Protein AF-A0A2P4WWF9-F1 (afdb_monomer_lite)

pLDDT: mean 74.42, std 18.74, range [32.16, 96.38]

Organism: NCBI:txid4796

Foldseek 3Di:
DDDPPPDDDPPPPPDDDDDDDDPVSVVPDPDDDDDDDDDDDDPVNVVVVVVVVVVPDDDPPDPDPPDDDDDDDDDPCCPVPDPPPDDDDPDDDDDDDDDPPVPDPDDDDDDPDLPPQPDDDDPVRVVCQQPPQDAHPVHDPVRHDDPSRVSQLVSLVVVVQVVDPPRDDDPVNSQVSCCVRVVDDDDPPPD

Secondary structure (DSSP, 8-state):
------SPPPP-TTSPPPPP-SGGGGT--SS-----------HHHHHHHHHHHHHS----------PPPPPP---TTHHHHS----PPPSS----------TT------SSS----------HHHHHHHHH-TTTSTTS-TTT---HHHHHHHHHHHHHHHTT-SSS---HHHHHHHHHHHH-----TT--

InterPro domains:
  IPR019542 Enhancer of polycomb-like, N-terminal [PF10513] (8-159)
  IPR024943 Enhancer of polycomb protein [PTHR14898] (61-177)

Structure (mmCIF, N/CA/C/O backbone):
data_AF-A0A2P4WWF9-F1
#
_entry.id   AF-A0A2P4WWF9-F1
#
loop_
_atom_site.group_PDB
_atom_site.id
_atom_site.type_symbol
_atom_site.label_atom_id
_atom_site.label_alt_id
_atom_site.label_comp_id
_atom_site.label_asym_id
_atom_site.label_entity_id
_atom_site.label_seq_id
_atom_site.pdbx_PDB_ins_code
_atom_site.Cartn_x
_atom_site.Cartn_y
_atom_site.Cartn_z
_atom_site.occupancy
_atom_site.B_iso_or_equiv
_atom_site.auth_seq_id
_atom_site.auth_comp_id
_atom_site.auth_asym_id
_atom_site.auth_atom_id
_atom_site.pdbx_PDB_model_num
ATOM 1 N N . MET A 1 1 ? -60.945 -5.677 18.542 1.00 38.28 1 MET A N 1
ATOM 2 C CA . MET A 1 1 ? -61.405 -4.327 18.135 1.00 38.28 1 MET A CA 1
ATOM 3 C C . MET A 1 1 ? -61.291 -3.364 19.315 1.00 38.28 1 MET A C 1
ATOM 5 O O . MET A 1 1 ? -62.139 -3.388 20.200 1.00 38.28 1 MET A O 1
ATOM 9 N N . ARG A 1 2 ? -60.225 -2.555 19.385 1.00 50.25 2 ARG A N 1
ATOM 10 C CA . ARG A 1 2 ? -60.117 -1.474 20.380 1.00 50.25 2 ARG A CA 1
ATOM 11 C C . ARG A 1 2 ? -60.918 -0.276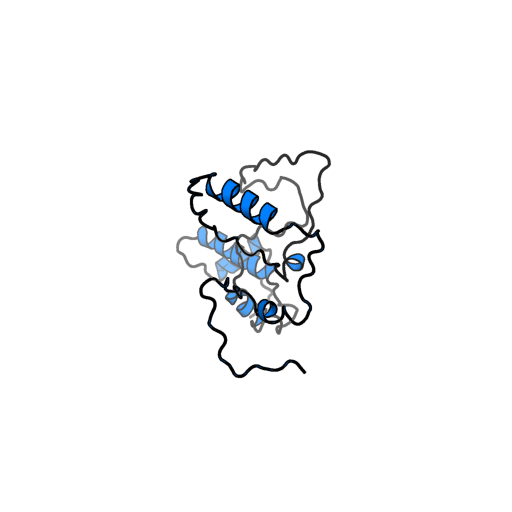 19.869 1.00 50.25 2 ARG A C 1
ATOM 13 O O . ARG A 1 2 ? -60.741 0.135 18.728 1.00 50.25 2 ARG A O 1
ATOM 20 N N . ARG A 1 3 ? -61.821 0.261 20.692 1.00 49.41 3 ARG A N 1
ATOM 21 C CA . ARG A 1 3 ? -62.566 1.484 20.367 1.00 49.41 3 ARG A CA 1
ATOM 22 C C . ARG A 1 3 ? -61.573 2.641 20.260 1.00 49.41 3 ARG A C 1
ATOM 24 O O . ARG A 1 3 ? -61.061 3.094 21.283 1.00 49.41 3 ARG A O 1
ATOM 31 N N . SER A 1 4 ? -61.318 3.122 19.043 1.00 57.09 4 SER A N 1
ATOM 32 C CA . SER A 1 4 ? -60.711 4.434 18.846 1.00 57.09 4 SER A CA 1
ATOM 33 C C . SER A 1 4 ? -61.728 5.462 19.332 1.00 57.09 4 SER A C 1
ATOM 35 O O . SER A 1 4 ? -62.744 5.755 18.704 1.00 57.09 4 SER A O 1
ATOM 37 N N . SER A 1 5 ? -61.533 5.953 20.551 1.00 58.47 5 SER A N 1
ATOM 38 C CA . SER A 1 5 ? -62.292 7.107 20.997 1.00 58.47 5 SER A CA 1
ATOM 39 C C . SER A 1 5 ? -61.855 8.290 20.132 1.00 58.47 5 SER A C 1
ATOM 41 O O . SER A 1 5 ? -60.743 8.775 20.296 1.00 58.47 5 SER A O 1
ATOM 43 N N . LEU A 1 6 ? -62.741 8.767 19.255 1.00 59.94 6 LEU A N 1
ATOM 44 C CA . LEU A 1 6 ? -62.605 9.997 18.452 1.00 59.94 6 LEU A CA 1
ATOM 45 C C . LEU A 1 6 ? -62.503 11.283 19.293 1.00 59.94 6 LEU A C 1
ATOM 47 O O . LEU A 1 6 ? -62.455 12.382 18.750 1.00 59.94 6 LEU A O 1
ATOM 51 N N . ARG A 1 7 ? -62.508 11.170 20.626 1.00 69.62 7 ARG A N 1
ATOM 52 C CA . ARG A 1 7 ? -62.274 12.313 21.502 1.00 69.62 7 ARG A CA 1
ATOM 53 C C . ARG A 1 7 ? -60.771 12.581 21.542 1.00 69.62 7 ARG A C 1
ATOM 55 O O . ARG A 1 7 ? -60.036 11.664 21.918 1.00 69.62 7 ARG A O 1
ATOM 62 N N . PRO A 1 8 ? -60.320 13.802 21.205 1.00 69.94 8 PRO A N 1
ATOM 63 C CA . PRO A 1 8 ? -58.930 14.185 21.389 1.00 69.94 8 PRO A CA 1
ATOM 64 C C . PRO A 1 8 ? -58.545 13.927 22.845 1.00 69.94 8 PRO A C 1
ATOM 66 O O . PRO A 1 8 ? -59.163 14.471 23.763 1.00 69.94 8 PRO A O 1
ATOM 69 N N . ARG A 1 9 ? -57.572 13.043 23.072 1.00 65.31 9 ARG A N 1
ATOM 70 C CA . ARG A 1 9 ? -56.977 12.900 24.401 1.00 65.31 9 ARG A CA 1
ATOM 71 C C . ARG A 1 9 ? -56.146 14.148 24.651 1.00 65.31 9 ARG A C 1
ATOM 73 O O . ARG A 1 9 ? -55.421 14.583 23.759 1.00 65.31 9 ARG A O 1
ATOM 80 N N . GLN A 1 10 ? -56.279 14.736 25.836 1.00 70.25 10 GLN A N 1
ATOM 81 C CA . GLN A 1 10 ? -55.418 15.850 26.212 1.00 70.25 10 GLN A CA 1
ATOM 82 C C . GLN A 1 10 ? -53.967 15.375 26.162 1.00 70.25 10 GLN A C 1
ATOM 84 O O . GLN A 1 10 ? -53.644 14.307 26.683 1.00 70.25 10 GLN A O 1
ATOM 89 N N . ILE A 1 11 ? -53.128 16.150 25.480 1.00 71.19 11 ILE A N 1
ATOM 90 C CA . ILE A 1 11 ? -51.696 15.888 25.399 1.00 71.19 11 ILE A CA 1
ATOM 91 C C . ILE A 1 11 ? -51.157 16.015 26.821 1.00 71.19 11 ILE A C 1
ATOM 93 O O . ILE A 1 11 ? -51.257 17.081 27.432 1.00 71.19 11 ILE A O 1
ATOM 97 N N . ASP A 1 12 ? -50.623 14.922 27.358 1.00 76.19 12 ASP A N 1
ATOM 98 C CA . ASP A 1 12 ? -49.904 14.975 28.621 1.00 76.19 12 ASP A CA 1
ATOM 99 C C . ASP A 1 12 ? -48.547 15.632 28.367 1.00 76.19 12 ASP A C 1
ATOM 101 O O . ASP A 1 12 ? -47.622 15.021 27.837 1.00 76.19 12 ASP A O 1
ATOM 105 N N . VAL A 1 13 ? -48.445 16.907 28.730 1.00 78.62 13 VAL A N 1
ATOM 106 C CA . VAL A 1 13 ? -47.221 17.712 28.610 1.00 78.62 13 VAL A CA 1
ATOM 107 C C . VAL A 1 13 ? -46.054 17.176 29.449 1.00 78.62 13 VAL A C 1
ATOM 109 O O . VAL A 1 13 ? -44.918 17.589 29.226 1.00 78.62 13 VAL A O 1
ATOM 112 N N . HIS A 1 14 ? -46.299 16.247 30.379 1.00 77.81 14 HIS A N 1
ATOM 113 C CA . HIS A 1 14 ? -45.255 15.573 31.158 1.00 77.81 14 HIS A CA 1
ATOM 114 C C . HIS A 1 14 ? -44.891 14.190 30.607 1.00 77.81 14 HIS A C 1
ATOM 116 O O . HIS A 1 14 ? -43.995 13.533 31.151 1.00 77.81 14 HIS A O 1
ATOM 122 N N . ALA A 1 15 ? -45.551 13.738 29.535 1.00 78.69 15 ALA A N 1
ATOM 123 C CA . ALA A 1 15 ? -45.197 12.493 28.878 1.00 78.69 15 ALA A CA 1
ATOM 124 C C . ALA A 1 15 ? -43.763 12.580 28.339 1.00 78.69 15 ALA A C 1
ATOM 126 O O . ALA A 1 15 ? -43.375 13.528 27.655 1.00 78.69 15 ALA A O 1
ATOM 127 N N . ARG A 1 16 ? -42.950 11.571 28.659 1.00 73.19 16 ARG A N 1
ATOM 128 C CA . ARG A 1 16 ? -41.581 11.474 28.148 1.00 73.19 16 ARG A CA 1
ATOM 129 C C . ARG A 1 16 ? -41.635 11.122 26.665 1.00 73.19 16 ARG A C 1
ATOM 131 O O . ARG A 1 16 ? -42.196 10.090 26.309 1.00 73.19 16 ARG A O 1
ATOM 138 N N . MET A 1 17 ? -41.039 11.959 25.818 1.00 76.75 17 MET A N 1
ATOM 139 C CA . MET A 1 17 ? -40.934 11.664 24.389 1.00 76.75 17 MET A CA 1
ATOM 140 C C . MET A 1 17 ? -39.955 10.512 24.157 1.00 76.75 17 MET A C 1
ATOM 142 O O . MET A 1 17 ? -38.849 10.517 24.704 1.00 76.75 17 MET A O 1
ATOM 146 N N . ARG A 1 18 ? -40.360 9.532 23.344 1.00 73.12 18 ARG A N 1
ATOM 147 C CA . ARG A 1 18 ? -39.462 8.476 22.867 1.00 73.12 18 ARG A CA 1
ATOM 148 C C . ARG A 1 18 ? -38.492 9.100 21.858 1.00 73.12 18 ARG A C 1
ATOM 150 O O . ARG A 1 18 ? -38.914 9.857 20.988 1.00 73.12 18 ARG A O 1
ATOM 157 N N . ILE A 1 19 ? -37.200 8.832 22.019 1.00 79.25 19 ILE A N 1
ATOM 158 C CA . ILE A 1 19 ? -36.162 9.280 21.085 1.00 79.25 19 ILE A CA 1
ATOM 159 C C . ILE A 1 19 ? -35.962 8.145 20.089 1.00 79.25 19 ILE A C 1
ATOM 161 O O . ILE A 1 19 ? -35.606 7.050 20.508 1.00 79.25 19 ILE A O 1
ATOM 165 N N . ILE A 1 20 ? -36.206 8.422 18.814 1.00 80.19 20 ILE A N 1
ATOM 166 C CA . ILE A 1 20 ? -35.973 7.495 17.705 1.00 80.19 20 ILE A CA 1
ATOM 167 C C . ILE A 1 20 ? -34.571 7.791 17.180 1.00 80.19 20 ILE A C 1
ATOM 169 O O . ILE A 1 20 ? -34.281 8.943 16.840 1.00 80.19 20 ILE A O 1
ATOM 173 N N . ARG A 1 21 ? -33.693 6.791 17.179 1.00 80.00 21 ARG A N 1
ATOM 174 C CA . ARG A 1 21 ? -32.317 6.906 16.684 1.00 80.00 21 ARG A CA 1
ATOM 175 C C . ARG A 1 21 ? -32.144 6.170 15.362 1.00 80.00 21 ARG A C 1
ATOM 177 O O . ARG A 1 21 ? -31.410 6.662 14.511 1.00 80.00 21 ARG A O 1
ATOM 184 N N . GLU A 1 22 ? -32.841 5.053 15.192 1.00 82.44 22 GLU A N 1
ATOM 185 C CA . GLU A 1 22 ? -32.697 4.132 14.058 1.00 82.44 22 GLU A CA 1
ATOM 186 C C . GLU A 1 22 ? -34.088 3.715 13.539 1.00 82.44 22 GLU A C 1
ATOM 188 O O . GLU A 1 22 ? -35.084 3.882 14.243 1.00 82.44 22 GLU A O 1
ATOM 193 N N . GLU A 1 23 ? -34.195 3.211 12.304 1.00 73.94 23 GLU A N 1
ATOM 194 C CA . GLU A 1 23 ? -35.488 2.785 11.722 1.00 73.94 23 GLU A CA 1
ATOM 195 C C . GLU A 1 23 ? -36.132 1.653 12.542 1.00 73.94 23 GLU A C 1
ATOM 197 O O . GLU A 1 23 ? -37.340 1.636 12.737 1.00 73.94 23 GLU A O 1
ATOM 202 N N . GLU A 1 24 ? -35.312 0.799 13.149 1.00 70.50 24 GLU A N 1
ATOM 203 C CA . GLU A 1 24 ? -35.730 -0.296 14.032 1.00 70.50 24 GLU A CA 1
ATOM 204 C C . GLU A 1 24 ? -36.358 0.199 15.354 1.00 70.50 24 GLU A C 1
ATOM 206 O O . GLU A 1 24 ? -37.178 -0.500 15.955 1.00 70.50 24 GLU A O 1
ATOM 211 N N . ASP A 1 25 ? -36.066 1.436 15.789 1.00 67.31 25 ASP A N 1
ATOM 212 C CA . ASP A 1 25 ? -36.725 2.061 16.951 1.00 67.31 25 ASP A CA 1
ATOM 213 C C . ASP A 1 25 ? -38.195 2.433 16.665 1.00 67.31 25 ASP A C 1
ATOM 215 O O . ASP A 1 25 ? -38.941 2.790 17.588 1.00 67.31 25 ASP A O 1
ATOM 219 N N . LEU A 1 26 ? -38.618 2.379 15.396 1.00 67.12 26 LEU A N 1
ATOM 220 C CA . LEU A 1 26 ? -40.007 2.579 14.978 1.00 67.12 26 LEU A CA 1
ATOM 221 C C . LEU A 1 26 ? -40.852 1.309 15.151 1.00 67.12 26 LEU A C 1
ATOM 223 O O . LEU A 1 26 ? -42.066 1.427 15.325 1.00 67.12 26 LEU A O 1
ATOM 227 N N . ASP A 1 27 ? -40.221 0.131 15.161 1.00 65.62 27 ASP A N 1
ATOM 228 C CA . ASP A 1 27 ? -40.902 -1.172 15.133 1.00 65.62 27 ASP A CA 1
ATOM 229 C C . ASP A 1 27 ? -41.100 -1.798 16.528 1.00 65.62 27 ASP A C 1
ATOM 231 O O . ASP A 1 27 ? -41.855 -2.759 16.694 1.00 65.62 27 ASP A O 1
ATOM 235 N N . ALA A 1 28 ? -40.481 -1.236 17.572 1.00 57.78 28 ALA A N 1
ATOM 236 C CA . ALA A 1 28 ? -40.643 -1.696 18.951 1.00 57.78 28 ALA A CA 1
ATOM 237 C C . ALA A 1 28 ? -41.938 -1.161 19.609 1.00 57.78 28 ALA A C 1
ATOM 239 O O . ALA A 1 28 ? -41.885 -0.278 20.471 1.00 57.78 28 ALA A O 1
ATOM 240 N N . ASP A 1 29 ? -43.103 -1.673 19.185 1.00 50.88 29 ASP A N 1
ATOM 241 C CA . ASP A 1 29 ? -44.298 -1.897 20.030 1.00 50.88 29 ASP A CA 1
ATOM 242 C C . ASP A 1 29 ? -45.471 -2.534 19.238 1.00 50.88 29 ASP A C 1
ATOM 244 O O . ASP A 1 29 ? -46.364 -1.835 18.757 1.00 50.88 29 ASP A O 1
ATOM 248 N N . ASP A 1 30 ? -45.541 -3.872 19.202 1.00 46.00 30 ASP A N 1
ATOM 249 C CA . ASP A 1 30 ? -46.832 -4.599 19.145 1.00 46.00 30 ASP A CA 1
ATOM 250 C C . ASP A 1 30 ? -46.979 -5.670 20.244 1.00 46.00 30 ASP A C 1
ATOM 252 O O . ASP A 1 30 ? -47.899 -6.478 20.204 1.00 46.00 30 ASP A O 1
ATOM 256 N N . ASP A 1 31 ? -46.152 -5.659 21.298 1.00 38.50 31 ASP A N 1
ATOM 257 C CA . ASP A 1 31 ? -46.347 -6.584 22.421 1.00 38.50 31 ASP A CA 1
ATOM 258 C C . ASP A 1 31 ? -46.296 -5.901 23.795 1.00 38.50 31 ASP A C 1
ATOM 260 O O . ASP A 1 31 ? -45.252 -5.600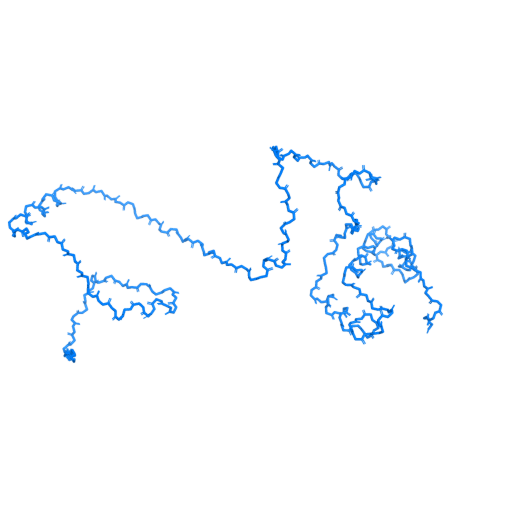 24.361 1.00 38.50 31 ASP A O 1
ATOM 264 N N . GLY A 1 32 ? -47.492 -5.749 24.372 1.00 34.44 32 GLY A N 1
ATOM 265 C CA . GLY A 1 32 ? -47.717 -6.188 25.749 1.00 34.44 32 GLY A CA 1
ATOM 266 C C . GLY A 1 32 ? -47.259 -5.278 26.892 1.00 34.44 32 GLY A C 1
ATOM 267 O O . GLY A 1 32 ? -46.194 -5.442 27.468 1.00 34.44 32 GLY A O 1
ATOM 268 N N . ALA A 1 33 ? -48.183 -4.415 27.321 1.00 35.50 33 ALA A N 1
ATOM 269 C CA . ALA A 1 33 ? -48.516 -4.108 28.717 1.00 35.50 33 ALA A CA 1
ATOM 270 C C . ALA A 1 33 ? -47.559 -4.626 29.821 1.00 35.50 33 ALA A C 1
ATOM 272 O O . ALA A 1 33 ? -47.497 -5.817 30.120 1.00 35.50 33 ALA A O 1
ATOM 273 N N . GLY A 1 34 ? -46.938 -3.684 30.537 1.00 33.62 34 GLY A N 1
ATOM 274 C CA . GLY A 1 34 ? -46.198 -3.946 31.767 1.00 33.62 34 GLY A CA 1
ATOM 275 C C . GLY A 1 34 ? -47.045 -4.626 32.850 1.00 33.62 34 GLY A C 1
ATOM 276 O O . GLY A 1 34 ? -48.074 -4.104 33.280 1.00 33.62 34 GLY A O 1
ATOM 277 N N . GLY A 1 35 ? -46.566 -5.774 33.329 1.00 32.16 35 GLY A N 1
ATOM 278 C CA . GLY A 1 35 ? -47.035 -6.435 34.542 1.00 32.16 35 GLY A CA 1
ATOM 279 C C . GLY A 1 35 ? -45.987 -6.329 35.649 1.00 32.16 35 GLY A C 1
ATOM 280 O O . GLY A 1 35 ? -45.062 -7.133 35.702 1.00 32.16 35 GLY A O 1
ATOM 281 N N . SER A 1 36 ? -46.130 -5.358 36.555 1.00 36.09 36 SER A N 1
ATOM 282 C CA . SER A 1 36 ? -45.422 -5.358 37.842 1.00 36.09 36 SER A CA 1
ATOM 283 C C . SER A 1 36 ? -46.310 -6.004 38.905 1.00 36.09 36 SER A C 1
ATOM 285 O O . SER A 1 36 ? -47.335 -5.443 39.292 1.00 36.09 36 SER A O 1
ATOM 287 N N . SER A 1 37 ? -45.909 -7.180 39.380 1.00 48.72 37 SER A N 1
ATOM 288 C CA . SER A 1 37 ? -46.540 -7.897 40.489 1.00 48.72 37 SER A CA 1
ATOM 289 C C . SER A 1 37 ? -45.844 -7.535 41.807 1.00 48.72 37 SER A C 1
ATOM 291 O O . SER A 1 37 ? -44.739 -8.013 42.033 1.00 48.72 37 SER A O 1
ATOM 293 N N . GLN A 1 38 ? -46.440 -6.685 42.658 1.00 42.03 38 GLN A N 1
ATOM 294 C CA . GLN A 1 38 ? -46.102 -6.507 44.091 1.00 42.03 38 GLN A CA 1
ATOM 295 C C . GLN A 1 38 ? -47.217 -5.706 44.825 1.00 42.03 38 GLN A C 1
ATOM 297 O O . GLN A 1 38 ? -48.011 -5.033 44.167 1.00 42.03 38 GLN A O 1
ATOM 302 N N . PRO A 1 39 ? -47.343 -5.822 46.166 1.00 49.06 39 PRO A N 1
ATOM 303 C CA . PRO A 1 39 ? -48.618 -5.997 46.851 1.00 49.06 39 PRO A CA 1
ATOM 304 C C . PRO A 1 39 ? -49.251 -4.692 47.346 1.00 49.06 39 PRO A C 1
ATOM 306 O O . PRO A 1 39 ? -48.637 -3.632 47.425 1.00 49.06 39 PRO A O 1
ATOM 309 N N . HIS A 1 40 ? -50.532 -4.813 47.672 1.00 46.84 40 HIS A N 1
ATOM 310 C CA . HIS A 1 40 ? -51.501 -3.753 47.924 1.00 46.84 40 HIS A CA 1
ATOM 311 C C . HIS A 1 40 ? -51.151 -2.879 49.151 1.00 46.84 40 HIS A C 1
ATOM 313 O O . HIS A 1 40 ? -51.605 -3.140 50.263 1.00 46.84 40 HIS A O 1
ATOM 319 N N . ALA A 1 41 ? -50.369 -1.813 48.962 1.00 55.47 41 ALA A N 1
ATOM 320 C CA . ALA A 1 41 ? -50.199 -0.769 49.973 1.00 55.47 41 ALA A CA 1
ATOM 321 C C . ALA A 1 41 ? -51.480 0.078 50.071 1.00 55.47 41 ALA A C 1
ATOM 323 O O . ALA A 1 41 ? -52.026 0.523 49.058 1.00 55.47 41 ALA A O 1
ATOM 324 N N . THR A 1 42 ? -51.992 0.294 51.284 1.00 71.62 42 THR A N 1
ATOM 325 C CA . THR A 1 42 ? -53.183 1.126 51.494 1.00 71.62 42 THR A CA 1
ATOM 326 C C . THR A 1 42 ? -52.846 2.608 51.325 1.00 71.62 42 THR A C 1
ATOM 328 O O . THR A 1 42 ? -51.728 3.057 51.577 1.00 71.62 42 THR A O 1
ATOM 331 N N . PHE A 1 43 ? -53.837 3.391 50.895 1.00 59.47 43 PHE A N 1
ATOM 332 C CA . PHE A 1 43 ? -53.702 4.815 50.571 1.00 59.47 43 PHE A CA 1
ATOM 333 C C . PHE A 1 43 ? -53.035 5.647 51.685 1.00 59.47 43 PHE A C 1
ATOM 335 O O . PHE A 1 43 ? -52.199 6.496 51.395 1.00 59.47 43 PHE A O 1
ATOM 342 N N . GLN A 1 44 ? -53.305 5.352 52.960 1.00 68.69 44 GLN A N 1
ATOM 343 C CA . GLN A 1 44 ? -52.662 6.042 54.091 1.00 68.69 44 GLN A CA 1
ATOM 344 C C . GLN A 1 44 ? -51.144 5.800 54.163 1.00 68.69 44 GLN A C 1
ATOM 346 O O . GLN A 1 44 ? -50.385 6.706 54.499 1.00 68.69 44 GLN A O 1
ATOM 351 N N . GLN A 1 45 ? -50.683 4.607 53.785 1.00 63.47 45 GLN A N 1
ATOM 352 C CA . GLN A 1 45 ? -49.264 4.248 53.781 1.00 63.47 45 GLN A CA 1
ATOM 353 C C . GLN A 1 45 ? -48.512 4.893 52.604 1.00 63.47 45 GLN A C 1
ATOM 355 O O . GLN A 1 45 ? -47.322 5.194 52.704 1.00 63.47 45 GLN A O 1
ATOM 360 N N . LEU A 1 46 ? -49.215 5.153 51.498 1.00 64.44 46 LEU A N 1
ATOM 361 C CA . LEU A 1 46 ? -48.699 5.912 50.357 1.00 64.44 46 LEU A CA 1
ATOM 362 C C . LEU A 1 46 ? -48.560 7.402 50.691 1.00 64.44 46 LEU A C 1
ATOM 364 O O . LEU A 1 46 ? -47.544 7.998 50.341 1.00 64.44 46 LEU A O 1
ATOM 368 N N . VAL A 1 47 ? -49.525 7.978 51.415 1.00 75.94 47 VAL A N 1
ATOM 369 C CA . VAL A 1 47 ? -49.488 9.384 51.856 1.00 75.94 47 VAL A CA 1
ATOM 370 C C . VAL A 1 47 ? -48.330 9.629 52.832 1.00 75.94 47 VAL A C 1
ATOM 372 O O . VAL A 1 47 ? -47.540 10.544 52.609 1.00 75.94 47 VAL A O 1
ATOM 375 N N . ALA A 1 48 ? -48.132 8.751 53.822 1.00 69.62 48 ALA A N 1
ATOM 376 C CA . ALA A 1 48 ? -47.014 8.858 54.769 1.00 69.62 48 ALA A CA 1
ATOM 377 C C . ALA A 1 48 ? -45.629 8.757 54.088 1.00 69.62 48 ALA A C 1
ATOM 379 O O . ALA A 1 48 ? -44.699 9.489 54.427 1.00 69.62 48 ALA A O 1
ATOM 380 N N . ASN A 1 49 ? -45.485 7.890 53.076 1.00 64.81 49 ASN A N 1
ATOM 381 C CA . ASN A 1 49 ? -44.251 7.787 52.285 1.00 64.81 49 ASN A CA 1
ATOM 382 C C . ASN A 1 49 ? -44.015 9.006 51.378 1.00 64.81 49 ASN A C 1
ATOM 384 O O . ASN A 1 49 ? -42.868 9.351 51.083 1.00 64.81 49 ASN A O 1
ATOM 388 N N . LEU A 1 50 ? -45.089 9.653 50.919 1.00 66.50 50 LEU A N 1
ATOM 389 C CA . LEU A 1 50 ? -45.015 10.853 50.093 1.00 66.50 50 LEU A CA 1
ATOM 390 C C . LEU A 1 50 ? -44.540 12.061 50.913 1.00 66.50 50 LEU A C 1
ATOM 392 O O . LEU A 1 50 ? -43.696 12.817 50.436 1.00 66.50 50 LEU A O 1
ATOM 396 N N . GLU A 1 51 ? -45.023 12.206 52.149 1.00 66.94 51 GLU A N 1
ATOM 397 C CA . GLU A 1 51 ? -44.600 13.266 53.074 1.00 66.94 51 GLU A CA 1
ATOM 398 C C . GLU A 1 51 ? -43.138 13.089 53.515 1.00 66.94 51 GLU A C 1
ATOM 400 O O . GLU A 1 51 ? -42.361 14.046 53.472 1.00 66.94 51 GLU A O 1
ATOM 405 N N . ALA A 1 52 ? -42.711 11.854 53.809 1.00 62.75 52 ALA A N 1
ATOM 406 C CA . ALA A 1 52 ? -41.316 11.547 54.138 1.00 62.75 52 ALA A CA 1
ATOM 407 C C . ALA A 1 52 ? -40.342 11.842 52.975 1.00 62.75 52 ALA A C 1
ATOM 409 O O . ALA A 1 52 ? -39.221 12.304 53.197 1.00 62.75 52 ALA A O 1
ATOM 410 N N . ARG A 1 53 ? -40.766 11.630 51.717 1.00 60.34 53 ARG A N 1
ATOM 411 C CA . ARG A 1 53 ? -39.962 11.947 50.516 1.00 60.34 53 ARG A CA 1
ATOM 412 C C . ARG A 1 53 ? -39.932 13.435 50.170 1.00 60.34 53 ARG A C 1
ATOM 414 O O . ARG A 1 53 ? -38.998 13.858 49.495 1.00 60.34 53 ARG A O 1
ATOM 421 N N . GLN A 1 54 ? -40.924 14.213 50.600 1.00 59.78 54 GLN A N 1
ATOM 422 C CA . GLN A 1 54 ? -40.979 15.660 50.365 1.00 59.78 54 GLN A CA 1
ATOM 423 C C . GLN A 1 54 ? -40.160 16.459 51.390 1.00 59.78 54 GLN A C 1
ATOM 425 O O . GLN A 1 54 ? -39.651 17.525 51.052 1.00 59.78 54 GLN A O 1
ATOM 430 N N . GLN A 1 55 ? -39.967 15.936 52.607 1.00 50.72 55 GLN A N 1
ATOM 431 C CA . GLN A 1 55 ? -39.124 16.571 53.632 1.00 50.72 55 GLN A CA 1
ATOM 432 C C . GLN A 1 55 ? -37.616 16.314 53.447 1.00 50.72 55 GLN A C 1
ATOM 434 O O . GLN A 1 55 ? -36.797 17.071 53.969 1.00 50.72 55 GLN A O 1
ATOM 439 N N . ALA A 1 56 ? -37.220 15.310 52.655 1.00 47.69 56 ALA A N 1
ATOM 440 C CA . ALA A 1 56 ? -35.831 15.118 52.231 1.00 47.69 56 ALA A CA 1
ATOM 441 C C . ALA A 1 56 ? -35.472 16.115 51.111 1.00 47.69 56 ALA A C 1
ATOM 443 O O . ALA A 1 56 ? -35.406 15.783 49.926 1.00 47.69 56 ALA A O 1
ATOM 444 N N . GLY A 1 57 ? -35.308 17.374 51.512 1.00 41.59 57 GLY A N 1
ATOM 445 C CA . GLY A 1 57 ? -35.050 18.504 50.640 1.00 41.59 57 GLY A CA 1
ATOM 446 C C . GLY A 1 57 ? -33.759 18.419 49.820 1.00 41.59 57 GLY A C 1
ATOM 447 O O . GLY A 1 57 ? -32.770 17.780 50.174 1.00 41.59 57 GLY A O 1
ATOM 448 N N . SER A 1 58 ? -33.805 19.148 48.705 1.00 48.53 58 SER A N 1
ATOM 449 C CA . SER A 1 58 ? -32.688 19.884 48.106 1.00 48.53 58 SER A CA 1
ATOM 450 C C . SER A 1 58 ? -31.336 19.165 48.033 1.00 48.53 58 SER A C 1
ATOM 452 O O . SER A 1 58 ? -30.368 19.544 48.691 1.00 48.53 58 SER A O 1
ATOM 454 N N . GLN A 1 59 ? -31.201 18.224 47.106 1.00 44.69 59 GLN A N 1
ATOM 455 C CA . GLN A 1 59 ? -29.910 18.057 46.448 1.00 44.69 59 GLN A CA 1
ATOM 456 C C . GLN A 1 59 ? -30.060 18.455 44.990 1.00 44.69 59 GLN A C 1
ATOM 458 O O . GLN A 1 59 ? -30.674 17.749 44.189 1.00 44.69 59 GLN A O 1
ATOM 463 N N . SER A 1 60 ? -29.504 19.621 44.661 1.00 51.25 60 SER A N 1
ATOM 464 C CA . SER A 1 60 ? -29.246 20.055 43.296 1.00 51.25 60 SER A CA 1
ATOM 465 C C . SER A 1 60 ? -28.323 19.030 42.636 1.00 51.25 60 SER A C 1
ATOM 467 O O . SER A 1 60 ? -27.096 19.135 42.642 1.00 51.25 60 SER A O 1
ATOM 469 N N . LYS A 1 61 ? -28.910 17.975 42.067 1.00 54.16 61 LYS A N 1
ATOM 470 C CA . LYS A 1 61 ? -28.173 17.062 41.203 1.00 54.16 61 LYS A CA 1
ATOM 471 C C . LYS A 1 61 ? -27.760 17.881 39.990 1.00 54.16 61 LYS A C 1
ATOM 473 O O . LYS A 1 61 ? -28.578 18.159 39.115 1.00 54.16 61 LYS A O 1
ATOM 478 N N . ARG A 1 62 ? -26.496 18.322 39.995 1.00 58.00 62 ARG A N 1
ATOM 479 C CA . ARG A 1 62 ? -25.783 18.873 38.840 1.00 58.00 62 ARG A CA 1
ATOM 480 C C . ARG A 1 62 ? -26.253 18.097 37.616 1.00 58.00 62 ARG A C 1
ATOM 482 O O . ARG A 1 62 ? -26.115 16.873 37.604 1.00 58.00 62 ARG A O 1
ATOM 489 N N . ARG A 1 63 ? -26.856 18.789 36.644 1.00 57.91 63 ARG A N 1
ATOM 490 C CA . ARG A 1 63 ? -27.224 18.189 35.360 1.00 57.91 63 ARG A CA 1
ATOM 491 C C . ARG A 1 63 ? -25.952 17.556 34.811 1.00 57.91 63 ARG A C 1
ATOM 493 O O . ARG A 1 63 ? -25.028 18.276 34.434 1.00 57.91 63 ARG A O 1
ATOM 500 N N . LYS A 1 64 ? -25.861 16.227 34.888 1.00 66.50 64 LYS A N 1
ATOM 501 C CA . LYS A 1 64 ? -24.787 15.487 34.241 1.00 66.50 64 LYS A CA 1
ATOM 502 C C . LYS A 1 64 ? -24.921 15.858 32.772 1.00 66.50 64 LYS A C 1
ATOM 504 O O . LYS A 1 64 ? -25.997 15.712 32.202 1.00 66.50 64 LYS A O 1
ATOM 509 N N . LYS A 1 65 ? -23.887 16.494 32.224 1.00 70.12 65 LYS A N 1
ATOM 510 C CA . LYS A 1 65 ? -23.810 16.709 30.785 1.00 70.12 65 LYS A CA 1
ATOM 511 C C . LYS A 1 65 ? -23.739 15.299 30.214 1.00 70.12 65 LYS A C 1
ATOM 513 O O . LYS A 1 65 ? -22.758 14.613 30.490 1.00 70.12 65 LYS A O 1
ATOM 518 N N . ASP A 1 66 ? -24.802 14.841 29.565 1.00 75.88 66 ASP A N 1
ATOM 519 C CA . ASP A 1 66 ? -24.777 13.558 28.871 1.00 75.88 66 ASP A CA 1
ATOM 520 C C . ASP A 1 66 ? -23.772 13.703 27.730 1.00 75.88 66 ASP A C 1
ATOM 522 O O . ASP A 1 66 ? -23.995 14.443 26.771 1.00 75.88 66 ASP A O 1
ATOM 526 N N . ILE A 1 67 ? -22.603 13.093 27.914 1.00 83.88 67 ILE A N 1
ATOM 527 C CA . ILE A 1 67 ? -21.543 13.076 26.912 1.00 83.88 67 ILE A CA 1
ATOM 528 C C . ILE A 1 67 ? -21.962 12.029 25.874 1.00 83.88 67 ILE A C 1
ATOM 530 O O . ILE A 1 67 ? -22.277 10.904 26.272 1.00 83.88 67 ILE A O 1
ATOM 534 N N . PRO A 1 68 ? -22.001 12.366 24.574 1.00 86.56 68 PRO A N 1
ATOM 535 C CA . PRO A 1 68 ? -22.326 11.387 23.547 1.00 86.56 68 PRO A CA 1
ATOM 536 C C . PRO A 1 68 ? -21.312 10.238 23.571 1.00 86.56 68 PRO A C 1
ATOM 538 O O . PRO A 1 68 ? -20.107 10.459 23.704 1.00 86.56 68 PRO A O 1
ATOM 541 N N . ILE A 1 69 ? -21.821 9.013 23.451 1.00 87.44 69 ILE A N 1
ATOM 542 C CA . ILE A 1 69 ? -21.014 7.794 23.360 1.00 87.44 69 ILE A CA 1
ATOM 543 C C . ILE A 1 69 ? -20.726 7.546 21.871 1.00 87.44 69 ILE A C 1
ATOM 545 O O . ILE A 1 69 ? -21.673 7.587 21.081 1.00 87.44 69 ILE A O 1
ATOM 549 N N . PRO A 1 70 ? -19.465 7.316 21.462 1.00 93.69 70 PRO A N 1
ATOM 550 C CA . PRO A 1 70 ? -19.147 7.004 20.073 1.00 93.69 70 PRO A CA 1
ATOM 551 C C . PRO A 1 70 ? -19.756 5.659 19.661 1.00 93.69 70 PRO A C 1
ATOM 553 O O . PRO A 1 70 ? -19.789 4.712 20.447 1.00 93.69 70 PRO A O 1
ATOM 556 N N . VAL A 1 71 ? -20.213 5.578 18.413 1.00 91.69 71 VAL A N 1
ATOM 557 C CA . VAL A 1 71 ? -20.690 4.327 17.815 1.00 91.69 71 VAL A CA 1
ATOM 558 C C . VAL A 1 71 ? -19.480 3.505 17.371 1.00 91.69 71 VAL A C 1
ATOM 560 O O . VAL A 1 71 ? -18.578 4.035 16.722 1.00 91.69 71 VAL A O 1
ATOM 563 N N . ILE A 1 72 ? -19.454 2.221 17.726 1.00 90.69 72 ILE A N 1
ATOM 564 C CA . ILE A 1 72 ? -18.409 1.272 17.322 1.00 90.69 72 ILE A CA 1
ATOM 565 C C . ILE A 1 72 ? -18.986 0.414 16.195 1.00 90.69 72 ILE A C 1
ATOM 567 O O . ILE A 1 72 ? -19.976 -0.281 16.409 1.00 90.69 72 ILE A O 1
ATOM 571 N N . LEU A 1 73 ? -18.387 0.484 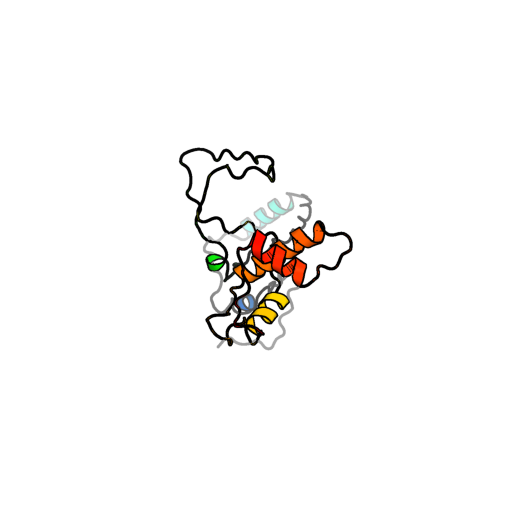15.005 1.00 92.44 73 LEU A N 1
ATOM 572 C CA . LEU A 1 73 ? -18.844 -0.224 13.804 1.00 92.44 73 LEU A CA 1
ATOM 573 C C . LEU A 1 73 ? -17.813 -1.269 13.366 1.00 92.44 73 LEU A C 1
ATOM 575 O O . LEU A 1 73 ? -16.609 -1.048 13.500 1.00 92.44 73 LEU A O 1
ATOM 579 N N . SER A 1 74 ? -18.285 -2.392 12.823 1.00 93.38 74 SER A N 1
ATOM 580 C CA . SER A 1 74 ? -17.426 -3.403 12.205 1.00 93.38 74 SER A CA 1
ATOM 581 C C . SER A 1 74 ? -17.027 -2.993 10.786 1.00 93.38 74 SER A C 1
ATOM 583 O O . SER A 1 74 ? -17.801 -2.376 10.053 1.00 93.38 74 SER A O 1
ATOM 585 N N . VAL A 1 75 ? -15.803 -3.349 10.389 1.00 94.88 75 VAL A N 1
ATOM 586 C CA . VAL A 1 75 ? -15.287 -3.118 9.035 1.00 94.88 75 VAL A CA 1
ATOM 587 C C . VAL A 1 75 ? -15.328 -4.446 8.274 1.00 94.88 75 VAL A C 1
ATOM 589 O O . VAL A 1 75 ? -14.589 -5.357 8.643 1.00 94.88 75 VAL A O 1
ATOM 592 N N . PRO A 1 76 ? -16.143 -4.585 7.211 1.00 94.62 76 PRO A N 1
ATOM 593 C CA . PRO A 1 76 ? -16.319 -5.866 6.519 1.00 94.62 76 PRO A CA 1
ATOM 594 C C . PRO A 1 76 ? -15.035 -6.449 5.916 1.00 94.62 76 PRO A C 1
ATOM 596 O O . PRO A 1 76 ? -14.9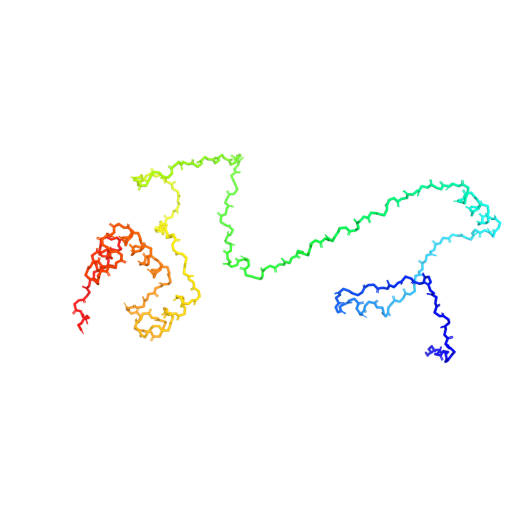19 -7.658 5.768 1.00 94.62 76 PRO A O 1
ATOM 599 N N . THR A 1 77 ? -14.073 -5.600 5.550 1.00 94.06 77 THR A N 1
ATOM 600 C CA . THR A 1 77 ? -12.816 -6.014 4.910 1.00 94.06 77 THR A CA 1
ATOM 601 C C . THR A 1 77 ? -11.702 -6.332 5.904 1.00 94.06 77 THR A C 1
ATOM 603 O O . THR A 1 77 ? -10.614 -6.703 5.465 1.00 94.06 77 THR A O 1
ATOM 606 N N . TYR A 1 78 ? -11.943 -6.188 7.214 1.00 92.81 78 TYR A N 1
ATOM 607 C CA . TYR A 1 78 ? -10.908 -6.311 8.244 1.00 92.81 78 TYR A CA 1
ATOM 608 C C . TYR A 1 78 ? -10.151 -7.638 8.139 1.00 92.81 78 TYR A C 1
ATOM 610 O O . TYR A 1 78 ? -8.936 -7.621 7.953 1.00 92.81 78 TYR A O 1
ATOM 618 N N . ASP A 1 79 ? -10.884 -8.755 8.107 1.00 89.56 79 ASP A N 1
ATOM 619 C CA . ASP A 1 79 ? -10.327 -10.114 8.058 1.00 89.56 79 ASP A CA 1
ATOM 620 C C . ASP A 1 79 ? -9.482 -10.380 6.803 1.00 89.56 79 ASP A C 1
ATOM 622 O O . ASP A 1 79 ? -8.576 -11.206 6.818 1.00 89.56 79 ASP A O 1
ATOM 626 N N . THR A 1 80 ? -9.768 -9.680 5.700 1.00 88.88 80 THR A N 1
ATOM 627 C CA . THR A 1 80 ? -8.983 -9.791 4.458 1.00 88.88 80 THR A CA 1
ATOM 628 C C . THR A 1 80 ? -7.771 -8.864 4.428 1.00 88.88 80 THR A C 1
ATOM 630 O O . THR A 1 80 ? -6.821 -9.135 3.703 1.00 88.88 80 THR A O 1
ATOM 633 N N . SER A 1 81 ? -7.819 -7.757 5.173 1.00 87.75 81 SER A N 1
ATOM 634 C CA . SER A 1 81 ? -6.772 -6.727 5.183 1.00 87.75 81 SER A CA 1
ATOM 635 C C . SER A 1 81 ? -5.729 -6.917 6.281 1.00 87.75 81 SER A C 1
ATOM 637 O O . SER A 1 81 ? -4.615 -6.425 6.146 1.00 87.75 81 SER A O 1
ATOM 639 N N . VAL A 1 82 ? -6.091 -7.596 7.369 1.00 90.62 82 VAL A N 1
ATOM 640 C CA . VAL A 1 82 ? -5.234 -7.806 8.536 1.00 90.62 82 VAL A CA 1
ATOM 641 C C . VAL A 1 82 ? -5.133 -9.306 8.772 1.00 90.62 82 VAL A C 1
ATOM 643 O O . VAL A 1 82 ? -6.079 -9.928 9.254 1.00 90.62 82 VAL A O 1
ATOM 646 N N . SER A 1 83 ? -3.993 -9.892 8.413 1.00 88.94 83 SER A N 1
ATOM 647 C CA . SER A 1 83 ? -3.711 -11.299 8.679 1.00 88.94 83 SER A CA 1
ATOM 648 C C . SER A 1 83 ? -3.380 -11.521 10.159 1.00 88.94 83 SER A C 1
ATOM 650 O O . SER A 1 83 ? -2.770 -10.684 10.828 1.00 88.94 83 SER A O 1
ATOM 652 N N . ALA A 1 84 ? -3.811 -12.661 10.698 1.00 88.19 84 ALA A N 1
ATOM 653 C CA . ALA A 1 84 ? -3.607 -13.032 12.096 1.00 88.19 84 ALA A CA 1
ATOM 654 C C . ALA A 1 84 ? -2.302 -13.826 12.276 1.00 88.19 84 ALA A C 1
ATOM 656 O O . ALA A 1 84 ? -2.320 -14.956 12.755 1.00 88.19 84 ALA A O 1
ATOM 657 N N . ASP A 1 85 ? -1.176 -13.224 11.891 1.00 89.88 85 ASP A N 1
ATOM 658 C CA . ASP A 1 85 ? 0.126 -13.911 11.820 1.00 89.88 85 ASP A CA 1
ATOM 659 C C . ASP A 1 85 ? 0.976 -13.738 13.093 1.00 89.88 85 ASP A C 1
ATOM 661 O O . ASP A 1 85 ? 2.148 -14.107 13.137 1.00 89.88 85 ASP A O 1
ATOM 665 N N . PHE A 1 86 ? 0.410 -13.135 14.143 1.00 90.75 86 PHE A N 1
ATOM 666 C CA . PHE A 1 86 ? 1.132 -12.895 15.388 1.00 90.75 86 PHE A CA 1
ATOM 667 C C . PHE A 1 86 ? 1.106 -14.123 16.305 1.00 90.75 86 PHE A C 1
ATOM 669 O O . PHE A 1 86 ? 0.094 -14.420 16.946 1.00 90.75 86 PHE A O 1
ATOM 676 N N . ASP A 1 87 ? 2.259 -14.773 16.443 1.00 92.50 87 ASP A N 1
ATOM 677 C CA . ASP A 1 87 ? 2.466 -15.846 17.412 1.00 92.50 87 ASP A CA 1
ATOM 678 C C . ASP A 1 87 ? 2.769 -15.283 18.805 1.00 92.50 87 ASP A C 1
ATOM 680 O O . ASP A 1 87 ? 3.793 -14.637 19.038 1.00 92.50 87 ASP A O 1
ATOM 684 N N . VAL A 1 88 ? 1.876 -15.550 19.764 1.00 92.88 88 VAL A N 1
ATOM 685 C CA . VAL A 1 88 ? 2.007 -15.041 21.135 1.00 92.88 88 VAL A CA 1
ATOM 686 C C . VAL A 1 88 ? 3.203 -15.704 21.836 1.00 92.88 88 VAL A C 1
ATOM 688 O O . VAL A 1 88 ? 3.175 -16.916 22.077 1.00 92.88 88 VAL A O 1
ATOM 691 N N . PRO A 1 89 ? 4.241 -14.942 22.231 1.00 94.38 89 PRO A N 1
ATOM 692 C CA . PRO A 1 89 ? 5.395 -15.509 22.914 1.00 94.38 89 PRO A CA 1
ATOM 693 C C . PRO A 1 89 ? 5.053 -15.936 24.348 1.00 94.38 89 PRO A C 1
ATOM 695 O O . PRO A 1 89 ? 4.187 -15.367 25.012 1.00 94.38 89 PRO A O 1
ATOM 698 N N . THR A 1 90 ? 5.803 -16.907 24.875 1.00 94.38 90 THR A N 1
ATOM 699 C CA . THR A 1 90 ? 5.666 -17.379 26.269 1.00 94.38 90 THR A CA 1
ATOM 700 C C . THR A 1 90 ? 6.171 -16.375 27.310 1.00 94.38 90 THR A C 1
ATOM 702 O O . THR A 1 90 ? 5.909 -16.530 28.501 1.00 94.38 90 THR A O 1
ATOM 705 N N . SER A 1 91 ? 6.900 -15.344 26.880 1.00 94.75 91 SER A N 1
ATOM 706 C CA . SER A 1 91 ? 7.450 -14.284 27.726 1.00 94.75 91 SER A CA 1
ATOM 707 C C . SER A 1 91 ? 7.008 -12.903 27.239 1.00 94.75 91 SER A C 1
ATOM 709 O O . SER A 1 91 ? 6.454 -12.764 26.152 1.00 94.75 91 SER A O 1
ATOM 711 N N . TYR A 1 92 ? 7.239 -11.864 28.048 1.00 94.19 92 TYR A N 1
ATOM 712 C CA . TYR A 1 92 ? 6.892 -10.494 27.669 1.00 94.19 92 TYR A CA 1
ATOM 713 C C . TYR A 1 92 ? 7.643 -10.043 26.412 1.00 94.19 92 TYR A C 1
ATOM 715 O O . TYR A 1 92 ? 8.863 -10.191 26.336 1.00 94.19 92 TYR A O 1
ATOM 723 N N . VAL A 1 93 ? 6.925 -9.402 25.485 1.00 90.75 93 VAL A N 1
ATOM 724 C CA . VAL A 1 93 ? 7.515 -8.763 24.302 1.00 90.75 93 VAL A CA 1
ATOM 725 C C . VAL A 1 93 ? 8.491 -7.675 24.757 1.00 90.75 93 VAL A C 1
ATOM 727 O O . VAL A 1 93 ? 8.111 -6.704 25.414 1.00 90.75 93 VAL A O 1
ATOM 730 N N . ARG A 1 94 ? 9.771 -7.848 24.424 1.00 89.88 94 ARG A N 1
ATOM 731 C CA . ARG A 1 94 ? 10.816 -6.838 24.600 1.00 89.88 94 ARG A CA 1
ATOM 732 C C . ARG A 1 94 ? 11.135 -6.277 23.224 1.00 89.88 94 ARG A C 1
ATOM 734 O O . ARG A 1 94 ? 11.816 -6.928 22.445 1.00 89.88 94 ARG A O 1
ATOM 741 N N . PHE A 1 95 ? 10.613 -5.094 22.927 1.00 85.00 95 PHE A N 1
ATOM 742 C CA . PHE A 1 95 ? 10.887 -4.409 21.671 1.00 85.00 95 PHE A CA 1
ATOM 743 C C . PHE A 1 95 ? 11.892 -3.281 21.902 1.00 85.00 95 PHE A C 1
ATOM 745 O O . PHE A 1 95 ? 11.687 -2.431 22.771 1.00 85.00 95 PHE A O 1
ATOM 752 N N . GLN A 1 96 ? 12.966 -3.276 21.120 1.00 83.00 96 GLN A N 1
ATOM 753 C CA . GLN A 1 96 ? 13.896 -2.161 21.015 1.00 83.00 96 GLN A CA 1
ATOM 754 C C . GLN A 1 96 ? 14.022 -1.829 19.532 1.00 83.00 96 GLN A C 1
ATOM 756 O O . GLN A 1 96 ? 14.529 -2.641 18.765 1.00 83.00 96 GLN A O 1
ATOM 761 N N . ALA A 1 97 ? 13.544 -0.649 19.132 1.00 71.12 97 ALA A N 1
ATOM 762 C CA . ALA A 1 97 ? 13.787 -0.150 17.788 1.00 71.12 97 ALA A CA 1
ATOM 763 C C . ALA A 1 97 ? 15.293 0.104 17.655 1.00 71.12 97 ALA A C 1
ATOM 765 O O . ALA A 1 97 ? 15.830 1.005 18.305 1.00 71.12 97 ALA A O 1
ATOM 766 N N . LEU A 1 98 ? 15.984 -0.726 16.874 1.00 59.84 98 LEU A N 1
ATOM 767 C CA . LEU A 1 98 ? 17.332 -0.390 16.440 1.00 59.84 98 LEU A CA 1
ATOM 768 C C . LEU A 1 98 ? 17.225 0.839 15.525 1.00 59.84 98 LEU A C 1
ATOM 770 O O . LEU A 1 98 ? 16.296 0.901 14.714 1.00 59.84 98 LEU A O 1
ATOM 774 N N . PRO A 1 99 ? 18.125 1.832 15.647 1.00 56.31 99 PRO A N 1
ATOM 775 C CA . PRO A 1 99 ? 18.292 2.827 14.602 1.00 56.31 99 PRO A CA 1
ATOM 776 C C . PRO A 1 99 ? 18.498 2.074 13.290 1.00 56.31 99 PRO A C 1
ATOM 778 O O . PRO A 1 99 ? 19.353 1.192 13.209 1.00 56.31 99 PRO A O 1
ATOM 781 N N . ARG A 1 100 ? 17.645 2.355 12.308 1.00 54.22 100 ARG A N 1
ATOM 782 C CA . ARG A 1 100 ? 17.723 1.774 10.973 1.00 54.22 100 ARG A CA 1
ATOM 783 C C . ARG A 1 100 ? 18.970 2.350 10.305 1.00 54.22 100 ARG A C 1
ATOM 785 O O . ARG A 1 100 ? 18.895 3.375 9.642 1.00 54.22 100 ARG A O 1
ATOM 792 N N . ASP A 1 101 ? 20.126 1.752 10.572 1.00 46.16 101 ASP A N 1
ATOM 793 C CA . ASP A 1 101 ? 21.343 2.045 9.826 1.00 46.16 101 ASP A CA 1
ATOM 794 C C . ASP A 1 101 ? 21.106 1.545 8.401 1.00 46.16 101 ASP A C 1
ATOM 796 O O . ASP A 1 101 ? 20.998 0.339 8.168 1.00 46.16 101 ASP A O 1
ATOM 800 N N . GLU A 1 102 ? 20.995 2.482 7.459 1.00 51.66 102 GLU A N 1
ATOM 801 C CA . GLU A 1 102 ? 20.640 2.244 6.052 1.00 51.66 102 GLU A CA 1
ATOM 802 C C . GLU A 1 102 ? 21.625 1.329 5.292 1.00 51.66 102 GLU A C 1
ATOM 804 O O . GLU A 1 102 ? 21.370 0.963 4.149 1.00 51.66 102 GLU A O 1
ATOM 809 N N . ASP A 1 103 ? 22.704 0.886 5.945 1.00 46.06 103 ASP A N 1
ATOM 810 C CA . ASP A 1 103 ? 23.759 0.046 5.373 1.00 46.06 103 ASP A CA 1
ATOM 811 C C . ASP A 1 103 ? 23.876 -1.358 6.004 1.00 46.06 103 ASP A C 1
ATOM 813 O O . ASP A 1 103 ? 24.738 -2.149 5.608 1.00 46.06 103 ASP A O 1
ATOM 817 N N . SER A 1 104 ? 23.030 -1.723 6.973 1.00 41.78 104 SER A N 1
ATOM 818 C CA . SER A 1 104 ? 23.124 -3.038 7.626 1.00 41.78 104 SER A CA 1
ATOM 819 C C . SER A 1 104 ? 22.201 -4.068 6.978 1.00 41.78 104 SER A C 1
ATOM 821 O O . SER A 1 104 ? 21.109 -4.352 7.463 1.00 41.78 104 SER A O 1
ATOM 823 N N . ALA A 1 105 ? 22.695 -4.699 5.912 1.00 46.78 105 ALA A N 1
ATOM 824 C CA . ALA A 1 105 ? 22.180 -5.944 5.333 1.00 46.78 105 ALA A CA 1
ATOM 825 C C . ALA A 1 105 ? 22.336 -7.159 6.284 1.00 46.78 105 ALA A C 1
ATOM 827 O O . ALA A 1 105 ? 22.864 -8.204 5.904 1.00 46.78 105 ALA A O 1
ATOM 828 N N . GLY A 1 106 ? 21.930 -7.029 7.546 1.00 45.19 106 GLY A N 1
ATOM 829 C CA . GLY A 1 106 ? 22.174 -8.055 8.552 1.00 45.19 106 GLY A CA 1
ATOM 830 C C . GLY A 1 106 ? 21.515 -7.766 9.891 1.00 45.19 106 GLY A C 1
ATOM 831 O O . GLY A 1 106 ? 22.196 -7.469 10.867 1.00 45.19 106 GLY A O 1
ATOM 832 N N . SER A 1 107 ? 20.195 -7.906 9.966 1.00 38.06 107 SER A N 1
ATOM 833 C CA . SER A 1 107 ? 19.539 -8.310 11.209 1.00 38.06 107 SER A CA 1
ATOM 834 C C . SER A 1 107 ? 18.288 -9.101 10.854 1.00 38.06 107 SER A C 1
ATOM 836 O O . SER A 1 107 ? 17.457 -8.646 10.081 1.00 38.06 107 SER A O 1
ATOM 838 N N . GLU A 1 108 ? 18.262 -10.341 11.319 1.00 47.66 108 GLU A N 1
ATOM 839 C CA . GLU A 1 108 ? 17.383 -11.431 10.898 1.00 47.66 108 GLU A CA 1
ATOM 840 C C . GLU A 1 108 ? 15.895 -11.191 11.225 1.00 47.66 108 GLU A C 1
ATOM 842 O O . GLU A 1 108 ? 15.614 -10.479 12.188 1.00 47.66 108 GLU A O 1
ATOM 847 N N . SER A 1 109 ? 14.999 -11.916 10.513 1.00 36.72 109 SER A N 1
ATOM 848 C CA . SER A 1 109 ? 13.550 -12.155 10.778 1.00 36.72 109 SER A CA 1
ATOM 849 C C . SER A 1 109 ? 12.612 -11.287 9.902 1.00 36.72 109 SER A C 1
ATOM 851 O O . SER A 1 109 ? 12.448 -10.121 10.222 1.00 36.72 109 SER A O 1
ATOM 853 N N . LEU A 1 110 ? 11.930 -11.732 8.828 1.00 37.03 110 LEU A N 1
ATOM 854 C CA . LEU A 1 110 ? 11.207 -12.984 8.525 1.00 37.03 110 LEU A CA 1
ATOM 855 C C . LEU A 1 110 ? 10.789 -13.015 7.029 1.00 37.03 110 LEU A C 1
ATOM 857 O O . LEU A 1 110 ? 10.033 -12.162 6.581 1.00 37.03 110 LEU A O 1
ATOM 861 N N . GLY A 1 111 ? 11.116 -14.095 6.307 1.00 36.44 111 GLY A N 1
ATOM 862 C CA . GLY A 1 111 ? 10.537 -14.398 4.983 1.00 36.44 111 GLY A CA 1
ATOM 863 C C . GLY A 1 111 ? 11.289 -13.785 3.792 1.00 36.44 111 GLY A C 1
ATOM 864 O O . GLY A 1 111 ? 12.286 -13.102 3.992 1.00 36.44 111 GLY A O 1
ATOM 865 N N . PRO A 1 112 ? 10.910 -14.101 2.535 1.00 41.78 112 PRO A N 1
ATOM 866 C CA . PRO A 1 112 ? 11.544 -13.521 1.356 1.00 41.78 112 PRO A CA 1
ATOM 867 C C . PRO A 1 112 ? 11.186 -12.038 1.323 1.00 41.78 112 PRO A C 1
ATOM 869 O O . PRO A 1 112 ? 10.140 -11.675 0.801 1.00 41.78 112 PRO A O 1
ATOM 872 N N . GLU A 1 113 ? 12.034 -11.233 1.956 1.00 45.19 113 GLU A N 1
ATOM 873 C CA . GLU A 1 113 ? 11.921 -9.791 2.133 1.00 45.19 113 GLU A CA 1
ATOM 874 C C . GLU A 1 113 ? 11.471 -9.144 0.817 1.00 45.19 113 GLU A C 1
ATOM 876 O O . GLU A 1 113 ? 12.266 -8.921 -0.106 1.00 45.19 113 GLU A O 1
ATOM 881 N N . SER A 1 114 ? 10.171 -8.857 0.715 1.00 53.94 114 SER A N 1
ATOM 882 C CA . SER A 1 114 ? 9.691 -7.779 -0.131 1.00 53.94 114 SER A CA 1
ATOM 883 C C . SER A 1 114 ? 10.556 -6.589 0.257 1.00 53.94 114 SER A C 1
ATOM 885 O O . SER A 1 114 ? 10.558 -6.205 1.425 1.00 53.94 114 SER A O 1
ATOM 887 N N . GLN A 1 115 ? 11.377 -6.084 -0.673 1.00 60.62 115 GLN A N 1
ATOM 888 C CA . GLN A 1 115 ? 12.112 -4.835 -0.459 1.00 60.62 115 GLN A CA 1
ATOM 889 C C . GLN A 1 115 ? 11.153 -3.857 0.210 1.00 60.62 115 GLN A C 1
ATOM 891 O O . GLN A 1 115 ? 10.031 -3.738 -0.272 1.00 60.62 115 GLN A O 1
ATOM 896 N N . ASP A 1 116 ? 11.550 -3.237 1.319 1.00 73.25 116 ASP A N 1
ATOM 897 C CA . ASP A 1 116 ? 10.681 -2.292 2.016 1.00 73.25 116 ASP A CA 1
ATOM 898 C C . ASP A 1 116 ? 10.367 -1.132 1.056 1.00 73.25 116 ASP A C 1
ATOM 900 O O . ASP A 1 116 ? 11.208 -0.266 0.794 1.00 73.25 116 ASP A O 1
ATOM 904 N N . VAL A 1 117 ? 9.201 -1.223 0.413 1.00 86.06 117 VAL A N 1
ATOM 905 C CA . VAL A 1 117 ? 8.698 -0.258 -0.559 1.00 86.06 117 VAL A CA 1
ATOM 906 C C . VAL A 1 117 ? 8.007 0.814 0.260 1.00 86.06 117 VAL A C 1
ATOM 908 O O . VAL A 1 117 ? 6.990 0.546 0.891 1.00 86.06 117 VAL A O 1
ATOM 911 N N . GLU A 1 118 ? 8.546 2.029 0.246 1.00 87.88 118 GLU A N 1
ATOM 912 C CA . GLU A 1 118 ? 7.966 3.151 0.996 1.00 87.88 118 GLU A CA 1
ATOM 913 C C . GLU A 1 118 ? 6.799 3.797 0.238 1.00 87.88 118 GLU A C 1
ATOM 915 O O . GLU A 1 118 ? 6.004 4.541 0.811 1.00 87.88 118 GLU A O 1
ATOM 920 N N . VAL A 1 119 ? 6.702 3.523 -1.065 1.00 89.19 119 VAL A N 1
ATOM 921 C CA . VAL A 1 119 ? 5.668 4.062 -1.947 1.00 89.19 119 VAL A CA 1
ATOM 922 C C . VAL A 1 119 ? 4.396 3.218 -1.887 1.00 89.19 119 VAL A C 1
ATOM 924 O O . VAL A 1 119 ? 4.340 2.105 -2.415 1.00 89.19 119 VAL A O 1
ATOM 927 N N . ASP A 1 120 ? 3.338 3.814 -1.344 1.00 92.06 120 ASP A N 1
ATOM 928 C CA . ASP A 1 120 ? 1.973 3.301 -1.443 1.00 92.06 120 ASP A CA 1
ATOM 929 C C . ASP A 1 120 ? 1.320 3.735 -2.763 1.00 92.06 120 ASP A C 1
ATOM 931 O O . ASP A 1 120 ? 1.251 4.924 -3.078 1.00 92.06 120 ASP A O 1
ATOM 935 N N . LEU A 1 121 ? 0.797 2.771 -3.527 1.00 94.19 121 LEU A N 1
ATOM 936 C CA . LEU A 1 121 ? 0.071 3.055 -4.767 1.00 94.19 121 LEU A CA 1
ATOM 937 C C . LEU A 1 121 ? -1.315 3.626 -4.478 1.00 94.19 121 LEU A C 1
ATOM 939 O O . LEU A 1 121 ? -2.112 3.018 -3.755 1.00 94.19 121 LEU A O 1
ATOM 943 N N . ASP A 1 122 ? -1.648 4.737 -5.127 1.00 95.25 122 ASP A N 1
ATOM 944 C CA . ASP A 1 122 ? -2.976 5.320 -5.011 1.00 95.25 122 ASP A CA 1
ATOM 945 C C . ASP A 1 122 ? -4.002 4.660 -5.961 1.00 95.25 122 ASP A C 1
ATOM 947 O O . ASP A 1 122 ? -3.716 3.767 -6.768 1.00 95.25 122 ASP A O 1
ATOM 951 N N . LEU A 1 123 ? -5.267 5.088 -5.868 1.00 94.88 123 LEU A N 1
ATOM 952 C CA . LEU A 1 123 ? -6.324 4.548 -6.728 1.00 94.88 123 LEU A CA 1
ATOM 953 C C . LEU A 1 123 ? -6.122 4.880 -8.212 1.00 94.88 123 LEU A C 1
ATOM 955 O O . LEU A 1 123 ? -6.644 4.148 -9.060 1.00 94.88 123 LEU A O 1
ATOM 959 N N . GLU A 1 124 ? -5.462 5.988 -8.540 1.00 96.38 124 GLU A N 1
ATOM 960 C CA . GLU A 1 124 ? -5.193 6.392 -9.916 1.00 96.38 124 GLU A CA 1
ATOM 961 C C . GLU A 1 124 ? -4.120 5.493 -10.530 1.00 96.38 124 GLU A C 1
ATOM 963 O O . GLU A 1 124 ? -4.373 4.899 -11.580 1.00 96.38 124 GLU A O 1
ATOM 968 N N . ASP A 1 125 ? -3.020 5.272 -9.819 1.00 95.56 125 ASP A N 1
ATOM 969 C CA . ASP A 1 125 ? -1.925 4.366 -10.154 1.00 95.56 125 ASP A CA 1
ATOM 970 C C . ASP A 1 125 ? -2.423 2.941 -10.391 1.00 95.56 125 ASP A C 1
ATOM 972 O O . ASP A 1 125 ? -2.190 2.331 -11.443 1.00 95.56 125 ASP A O 1
ATOM 976 N N . MET A 1 126 ? -3.201 2.413 -9.439 1.00 95.06 126 MET A N 1
ATOM 977 C CA . MET A 1 126 ? -3.786 1.077 -9.546 1.00 95.06 126 MET A CA 1
ATOM 978 C C . MET A 1 126 ? -4.691 0.954 -10.778 1.00 95.06 126 MET A C 1
ATOM 980 O O . MET A 1 126 ? -4.722 -0.088 -11.442 1.00 95.06 126 MET A O 1
ATOM 984 N N . ARG A 1 127 ? -5.467 1.999 -11.094 1.00 95.94 127 ARG A N 1
ATOM 985 C CA . ARG A 1 127 ? -6.351 2.019 -12.270 1.00 95.94 127 ARG A CA 1
ATOM 986 C C . ARG A 1 127 ? -5.564 2.173 -13.563 1.00 95.94 127 ARG A C 1
ATOM 988 O O . ARG A 1 127 ? -5.940 1.543 -14.553 1.00 95.94 127 ARG A O 1
ATOM 995 N N . TRP A 1 128 ? -4.512 2.985 -13.561 1.00 95.62 128 TRP A N 1
ATOM 996 C CA . TRP A 1 128 ? -3.627 3.185 -14.697 1.00 95.62 128 TRP A CA 1
ATOM 997 C C . TRP A 1 128 ? -2.963 1.867 -15.084 1.00 95.62 128 TRP A C 1
ATOM 999 O O . TRP A 1 128 ? -3.099 1.442 -16.232 1.00 95.62 128 TRP A O 1
ATOM 1009 N N . LEU A 1 129 ? -2.373 1.157 -14.113 1.00 95.44 129 LEU A N 1
ATOM 1010 C CA . LEU A 1 129 ? -1.730 -0.127 -14.373 1.00 95.44 129 LEU A CA 1
ATOM 1011 C C . LEU A 1 129 ? -2.736 -1.144 -14.907 1.00 95.44 129 LEU A C 1
ATOM 1013 O O . LEU A 1 129 ? -2.485 -1.774 -15.930 1.00 95.44 129 LEU A O 1
ATOM 1017 N N . ARG A 1 130 ? -3.909 -1.265 -14.271 1.00 93.81 130 ARG A N 1
ATOM 1018 C CA . ARG A 1 130 ? -4.948 -2.216 -14.699 1.00 93.81 130 ARG A CA 1
ATOM 1019 C C . ARG A 1 130 ? -5.390 -2.001 -16.145 1.00 93.81 130 ARG A C 1
ATOM 1021 O O . ARG A 1 130 ? -5.572 -2.984 -16.852 1.00 93.81 130 ARG A O 1
ATOM 1028 N N . ARG A 1 131 ? -5.542 -0.747 -16.585 1.00 94.62 131 ARG A N 1
ATOM 1029 C CA . ARG A 1 131 ? -5.980 -0.399 -17.950 1.00 94.62 131 ARG A CA 1
ATOM 1030 C C . ARG A 1 131 ? -4.833 -0.319 -18.960 1.00 94.62 131 ARG A C 1
ATOM 1032 O O . ARG A 1 131 ? -5.083 -0.012 -20.125 1.00 94.62 131 ARG A O 1
ATOM 1039 N N . HIS A 1 132 ? -3.587 -0.536 -18.540 1.00 93.25 132 HIS A N 1
ATOM 1040 C CA . HIS A 1 132 ? -2.448 -0.374 -19.429 1.00 93.25 132 HIS A CA 1
ATOM 1041 C C . HIS A 1 132 ? -2.453 -1.474 -20.507 1.00 93.25 132 HIS A C 1
ATOM 1043 O O . HIS A 1 132 ? -2.388 -2.655 -20.164 1.00 93.25 132 HIS A O 1
ATOM 1049 N N . PRO A 1 133 ? -2.443 -1.137 -21.811 1.00 91.00 133 PRO A N 1
ATOM 1050 C CA . PRO A 1 133 ? -2.671 -2.105 -22.891 1.00 91.00 133 PRO A CA 1
ATOM 1051 C C . PRO A 1 133 ? -1.603 -3.203 -22.985 1.00 91.00 133 PRO A C 1
ATOM 1053 O O . PRO A 1 133 ? -1.841 -4.257 -23.563 1.00 91.00 133 PRO A O 1
ATOM 1056 N N . LYS A 1 134 ? -0.407 -2.956 -22.439 1.00 89.69 134 LYS A N 1
ATOM 1057 C CA . LYS A 1 134 ? 0.727 -3.891 -22.493 1.00 89.69 134 LYS A CA 1
ATOM 1058 C C . LYS A 1 134 ? 1.059 -4.554 -21.157 1.00 89.69 134 LYS A C 1
ATOM 1060 O O . LYS A 1 134 ? 1.603 -5.649 -21.149 1.00 89.69 134 LYS A O 1
ATOM 1065 N N . TYR A 1 135 ? 0.784 -3.864 -20.055 1.00 90.69 135 TYR A N 1
ATOM 1066 C CA . TYR A 1 135 ? 1.285 -4.225 -18.722 1.00 90.69 135 TYR A CA 1
ATOM 1067 C C . TYR A 1 135 ? 0.150 -4.484 -17.724 1.00 90.69 135 TYR A C 1
ATOM 1069 O O . TYR A 1 135 ? 0.404 -4.983 -16.631 1.00 90.69 135 TYR A O 1
ATOM 1077 N N . GLY A 1 136 ? -1.085 -4.140 -18.099 1.00 89.81 136 GLY A N 1
ATOM 1078 C CA . GLY A 1 136 ? -2.285 -4.358 -17.311 1.00 89.81 136 GLY A CA 1
ATOM 1079 C C . GLY A 1 136 ? -2.867 -5.750 -17.489 1.00 89.81 136 GLY A C 1
ATOM 1080 O O . GLY A 1 136 ? -2.277 -6.621 -18.126 1.00 89.81 136 GLY A O 1
ATOM 1081 N N . VAL A 1 137 ? -4.053 -5.951 -16.916 1.00 89.69 137 VAL A N 1
ATOM 1082 C CA . VAL A 1 137 ? -4.701 -7.272 -16.850 1.00 89.69 137 VAL A CA 1
ATOM 1083 C C . VAL A 1 137 ? -5.110 -7.819 -18.217 1.00 89.69 137 VAL A C 1
ATOM 1085 O O . VAL A 1 137 ? -5.153 -9.031 -18.389 1.00 89.69 137 VAL A O 1
ATOM 1088 N N . ASP A 1 138 ? -5.349 -6.930 -19.182 1.00 86.94 138 ASP A N 1
ATOM 1089 C CA . ASP A 1 138 ? -5.755 -7.279 -20.547 1.00 86.94 138 ASP A CA 1
ATOM 1090 C C . ASP A 1 138 ? -4.559 -7.402 -21.523 1.00 86.94 138 ASP A C 1
ATOM 1092 O O . ASP A 1 138 ? -4.755 -7.639 -22.715 1.00 86.94 138 ASP A O 1
ATOM 1096 N N . GLY A 1 139 ? -3.320 -7.202 -21.047 1.00 83.88 139 GLY A N 1
ATOM 1097 C CA . GLY A 1 139 ? -2.094 -7.278 -21.854 1.00 83.88 139 GLY A CA 1
ATOM 1098 C C . GLY A 1 139 ? -1.584 -8.709 -22.091 1.00 83.88 139 GLY A C 1
ATOM 1099 O O . GLY A 1 139 ? -2.168 -9.685 -21.627 1.00 83.88 139 GLY A O 1
ATOM 1100 N N . ASP A 1 140 ? -0.455 -8.858 -22.803 1.00 86.75 140 ASP A N 1
ATOM 1101 C CA . ASP A 1 140 ? 0.210 -10.169 -22.919 1.00 86.75 140 ASP A CA 1
ATOM 1102 C C . ASP A 1 140 ? 0.725 -10.591 -21.525 1.00 86.75 140 ASP A C 1
ATOM 1104 O O . ASP A 1 140 ? 1.501 -9.838 -20.921 1.00 86.75 140 ASP A O 1
ATOM 1108 N N . PRO A 1 141 ? 0.364 -11.791 -21.024 1.00 87.50 141 PRO A N 1
ATOM 1109 C CA . PRO A 1 141 ? 0.797 -12.285 -19.716 1.00 87.50 141 PRO A CA 1
ATOM 1110 C C . PRO A 1 141 ? 2.315 -12.259 -19.502 1.00 87.50 141 PRO A C 1
ATOM 1112 O O . PRO A 1 141 ? 2.779 -12.188 -18.369 1.00 87.50 141 PRO A O 1
ATOM 1115 N N . ARG A 1 142 ? 3.112 -12.291 -20.578 1.00 86.25 142 ARG A N 1
ATOM 1116 C CA . ARG A 1 142 ? 4.582 -12.213 -20.511 1.00 86.25 142 ARG A CA 1
ATOM 1117 C C . ARG A 1 142 ? 5.116 -10.850 -20.084 1.00 86.25 142 ARG A C 1
ATOM 1119 O O . ARG A 1 142 ? 6.256 -10.771 -19.636 1.00 86.25 142 ARG A O 1
ATOM 1126 N N . TYR A 1 143 ? 4.335 -9.790 -20.270 1.00 86.25 143 TYR A N 1
ATOM 1127 C CA . TYR A 1 143 ? 4.724 -8.421 -19.930 1.00 86.25 143 TYR A CA 1
ATOM 1128 C C . TYR A 1 143 ? 3.880 -7.839 -18.796 1.00 86.25 143 TYR A C 1
ATOM 1130 O O . TYR A 1 143 ? 4.142 -6.719 -18.369 1.00 86.25 143 TYR A O 1
ATOM 1138 N N . GLN A 1 144 ? 2.887 -8.574 -18.299 1.00 90.38 144 GLN A N 1
ATOM 1139 C CA . GLN A 1 144 ? 2.024 -8.118 -17.221 1.00 90.38 144 GLN A CA 1
ATOM 1140 C C . GLN A 1 144 ? 2.837 -7.782 -15.962 1.00 90.38 144 GLN A C 1
ATOM 1142 O O . GLN A 1 144 ? 3.708 -8.544 -15.540 1.00 90.38 144 GLN A O 1
ATOM 1147 N N . LEU A 1 145 ? 2.538 -6.634 -15.355 1.00 91.75 145 LEU A N 1
ATOM 1148 C CA . LEU A 1 145 ? 3.166 -6.178 -14.119 1.00 91.75 145 LEU A CA 1
ATOM 1149 C C . LEU A 1 145 ? 2.185 -6.331 -12.952 1.00 91.75 145 LEU A C 1
ATOM 1151 O O . LEU A 1 145 ? 1.009 -5.978 -13.061 1.00 91.75 145 LEU A O 1
ATOM 1155 N N . SER A 1 146 ? 2.670 -6.854 -11.824 1.00 92.44 146 SER A N 1
ATOM 1156 C CA . SER A 1 146 ? 1.914 -6.850 -10.569 1.00 92.44 146 SER A CA 1
ATOM 1157 C C . SER A 1 146 ? 1.934 -5.457 -9.933 1.00 92.44 146 SER A C 1
ATOM 1159 O O . SER A 1 146 ? 2.835 -4.659 -10.192 1.00 92.44 146 SER A O 1
ATOM 1161 N N . LEU A 1 147 ? 0.950 -5.173 -9.074 1.00 92.69 147 LEU A N 1
ATOM 1162 C CA . LEU A 1 147 ? 0.909 -3.920 -8.310 1.00 92.69 147 LEU A CA 1
ATOM 1163 C C . LEU A 1 147 ? 2.139 -3.775 -7.409 1.00 92.69 147 LEU A C 1
ATOM 1165 O O . LEU A 1 147 ? 2.760 -2.722 -7.397 1.00 92.69 147 LEU A O 1
ATOM 1169 N N . GLU A 1 148 ? 2.547 -4.852 -6.740 1.00 91.38 148 GLU A N 1
ATOM 1170 C CA . GLU A 1 148 ? 3.765 -4.872 -5.923 1.00 91.38 148 GLU A CA 1
ATOM 1171 C C . GLU A 1 148 ? 5.004 -4.509 -6.752 1.00 91.38 148 GLU A C 1
ATOM 1173 O O . GLU A 1 148 ? 5.786 -3.641 -6.370 1.00 91.38 148 GLU A O 1
ATOM 1178 N N . ARG A 1 149 ? 5.155 -5.109 -7.942 1.00 91.38 149 ARG A N 1
ATOM 1179 C CA . ARG A 1 149 ? 6.302 -4.826 -8.809 1.00 91.38 149 ARG A CA 1
ATOM 1180 C C . ARG A 1 149 ? 6.280 -3.396 -9.338 1.00 91.38 149 ARG A C 1
ATOM 1182 O O . ARG A 1 149 ? 7.335 -2.787 -9.475 1.00 91.38 149 ARG A O 1
ATOM 1189 N N . PHE A 1 150 ? 5.098 -2.866 -9.633 1.00 94.00 150 PHE A N 1
ATOM 1190 C CA . PHE A 1 150 ? 4.935 -1.475 -10.037 1.00 94.00 150 PHE A CA 1
ATOM 1191 C C . PHE A 1 150 ? 5.304 -0.507 -8.902 1.00 94.00 150 PHE A C 1
ATOM 1193 O O . PHE A 1 150 ? 6.044 0.441 -9.147 1.00 94.00 150 PHE A O 1
ATOM 1200 N N . GLY A 1 151 ? 4.903 -0.800 -7.661 1.00 93.75 151 GLY A N 1
ATOM 1201 C CA . GLY A 1 151 ? 5.327 -0.050 -6.473 1.00 93.75 151 GLY A CA 1
ATOM 1202 C C . GLY A 1 151 ? 6.845 -0.060 -6.283 1.00 93.75 151 GLY A C 1
ATOM 1203 O O . GLY A 1 151 ? 7.452 0.999 -6.163 1.00 93.75 151 GLY A O 1
ATOM 1204 N N . GLN A 1 152 ? 7.486 -1.231 -6.390 1.00 92.88 152 GLN A N 1
ATOM 1205 C CA . GLN A 1 152 ? 8.954 -1.357 -6.348 1.00 92.88 152 GLN A CA 1
ATOM 1206 C C . GLN A 1 152 ? 9.649 -0.508 -7.423 1.00 92.88 152 GLN A C 1
ATOM 1208 O O . GLN A 1 152 ? 10.710 0.068 -7.183 1.00 92.88 152 GLN A O 1
ATOM 1213 N N . MET A 1 153 ? 9.069 -0.435 -8.626 1.00 92.75 153 MET A N 1
ATOM 1214 C CA . MET A 1 153 ? 9.589 0.418 -9.694 1.00 92.75 153 MET A CA 1
ATOM 1215 C C . MET A 1 153 ? 9.511 1.894 -9.311 1.00 92.75 153 MET A C 1
ATOM 1217 O O . MET A 1 153 ? 10.518 2.586 -9.431 1.00 92.75 153 MET A O 1
ATOM 1221 N N . LEU A 1 154 ? 8.362 2.370 -8.833 1.00 93.38 154 LEU A N 1
ATOM 1222 C CA . LEU A 1 154 ? 8.202 3.769 -8.435 1.00 93.38 154 LEU A CA 1
ATOM 1223 C C . LEU A 1 154 ? 9.111 4.143 -7.261 1.00 93.38 154 LEU A C 1
ATOM 1225 O O . LEU A 1 154 ? 9.791 5.159 -7.341 1.00 93.38 154 LEU A O 1
ATOM 1229 N N . ASP A 1 155 ? 9.214 3.294 -6.241 1.00 92.50 155 ASP A N 1
ATOM 1230 C CA . ASP A 1 155 ? 10.110 3.500 -5.096 1.00 92.50 155 ASP A CA 1
ATOM 1231 C C . ASP A 1 155 ? 11.583 3.584 -5.519 1.00 92.50 155 ASP A C 1
ATOM 1233 O O . ASP A 1 155 ? 12.315 4.494 -5.119 1.00 92.50 155 ASP A O 1
ATOM 1237 N N . ALA A 1 156 ? 12.018 2.694 -6.418 1.00 91.56 156 ALA A N 1
ATOM 1238 C CA . ALA A 1 156 ? 13.367 2.740 -6.967 1.00 91.56 156 ALA A CA 1
ATOM 1239 C C . ALA A 1 156 ? 13.636 4.043 -7.735 1.00 91.56 156 ALA A C 1
ATOM 1241 O O . ALA A 1 156 ? 14.742 4.583 -7.636 1.00 91.56 156 ALA A O 1
ATOM 1242 N N . LEU A 1 157 ? 12.650 4.537 -8.493 1.00 91.44 157 LEU A N 1
ATOM 1243 C CA . LEU A 1 157 ? 12.762 5.795 -9.227 1.00 91.44 157 LEU A CA 1
ATOM 1244 C C . LEU A 1 157 ? 12.748 7.011 -8.296 1.00 91.44 157 LEU A C 1
ATOM 1246 O O . LEU A 1 157 ? 13.551 7.910 -8.516 1.00 91.44 157 LEU A O 1
ATOM 1250 N N . GLU A 1 158 ? 11.905 7.032 -7.267 1.00 89.81 158 GLU A N 1
ATOM 1251 C CA . GLU A 1 158 ? 11.804 8.125 -6.290 1.00 89.81 158 GLU A CA 1
ATOM 1252 C C . GLU A 1 158 ? 13.106 8.271 -5.493 1.00 89.81 158 GLU A C 1
ATOM 1254 O O . GLU A 1 158 ? 13.722 9.336 -5.429 1.00 89.81 158 GLU A O 1
ATOM 1259 N N . LYS A 1 159 ? 13.625 7.155 -4.977 1.00 88.62 159 LYS A N 1
ATOM 1260 C CA . LYS A 1 159 ? 14.906 7.135 -4.259 1.00 88.62 159 LYS A CA 1
ATOM 1261 C C . LYS A 1 159 ? 16.093 7.477 -5.162 1.00 88.62 159 LYS A C 1
ATOM 1263 O O . LYS A 1 159 ? 17.133 7.912 -4.672 1.00 88.62 159 LYS A O 1
ATOM 1268 N N . ALA A 1 160 ? 15.998 7.224 -6.468 1.00 88.69 160 ALA A N 1
ATOM 1269 C CA . ALA A 1 160 ? 17.034 7.621 -7.416 1.00 88.69 160 ALA A CA 1
ATOM 1270 C C . ALA A 1 160 ? 16.918 9.103 -7.787 1.00 88.69 160 ALA A C 1
ATOM 1272 O O . ALA A 1 160 ? 17.925 9.804 -7.769 1.00 88.69 160 ALA A O 1
ATOM 1273 N N . SER A 1 161 ? 15.712 9.595 -8.074 1.00 87.94 161 SER A N 1
ATOM 1274 C CA . SER A 1 161 ? 15.462 10.988 -8.449 1.00 87.94 161 SER A CA 1
ATOM 1275 C C . SER A 1 161 ? 15.858 11.950 -7.329 1.00 87.94 161 SER A C 1
ATOM 1277 O O . SER A 1 161 ? 16.450 12.987 -7.618 1.00 87.94 161 SER A O 1
ATOM 1279 N N . ALA A 1 162 ? 15.662 11.564 -6.063 1.00 84.94 162 ALA A N 1
ATOM 1280 C CA . ALA A 1 162 ? 16.115 12.320 -4.896 1.00 84.94 162 ALA A 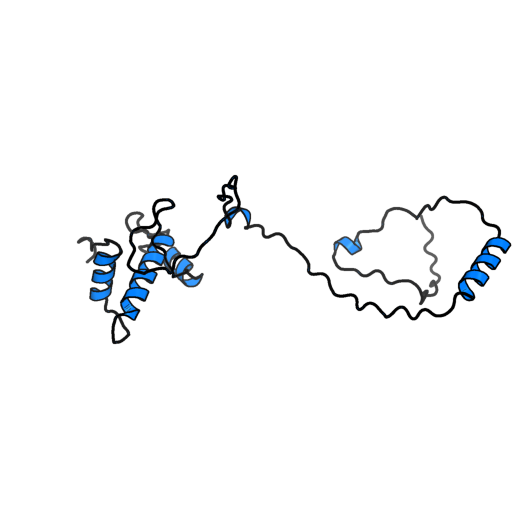CA 1
ATOM 1281 C C . ALA A 1 162 ? 17.638 12.566 -4.872 1.00 84.94 162 ALA A C 1
ATOM 1283 O O . ALA A 1 162 ? 18.105 13.547 -4.293 1.00 84.94 162 ALA A O 1
ATOM 1284 N N . LEU A 1 163 ? 18.423 11.690 -5.508 1.00 81.75 163 LEU A N 1
ATOM 1285 C CA . LEU A 1 163 ? 19.881 11.806 -5.604 1.00 81.75 163 LEU A CA 1
ATOM 1286 C C . LEU A 1 163 ? 20.339 12.567 -6.861 1.00 81.75 163 LEU A C 1
ATOM 1288 O O . LEU A 1 163 ? 21.509 12.946 -6.948 1.00 81.75 163 LEU A O 1
ATOM 1292 N N . LEU A 1 164 ? 19.449 12.799 -7.834 1.00 77.94 164 LEU A N 1
ATOM 1293 C CA . LEU A 1 164 ? 19.765 13.512 -9.071 1.00 77.94 164 LEU A CA 1
ATOM 1294 C C . LEU A 1 164 ? 19.466 15.016 -8.948 1.00 77.94 164 LEU A C 1
ATOM 1296 O O . LEU A 1 164 ? 18.339 15.443 -8.724 1.00 77.94 164 LEU A O 1
ATOM 1300 N N . ASN A 1 165 ? 20.479 15.843 -9.217 1.00 67.44 165 ASN A N 1
ATOM 1301 C CA . ASN A 1 165 ? 20.315 17.268 -9.518 1.00 67.44 165 ASN A CA 1
ATOM 1302 C C . ASN A 1 165 ? 20.606 17.489 -11.019 1.00 67.44 165 ASN A C 1
ATOM 1304 O O . ASN A 1 165 ? 21.746 17.223 -11.409 1.00 67.44 165 ASN A O 1
ATOM 1308 N N . PRO A 1 166 ? 19.682 17.998 -11.871 1.00 67.88 166 PRO A N 1
ATOM 1309 C CA . PRO A 1 166 ? 18.357 18.560 -11.584 1.00 67.88 166 PRO A CA 1
ATOM 1310 C C . PRO A 1 166 ? 17.169 17.626 -11.929 1.00 67.88 166 PRO A C 1
ATOM 1312 O O . PRO A 1 166 ? 17.064 17.157 -13.055 1.00 67.88 166 PRO A O 1
ATOM 1315 N N . ASN A 1 167 ? 16.261 17.459 -10.957 1.00 66.69 167 ASN A N 1
ATOM 1316 C CA . ASN A 1 167 ? 14.818 17.116 -10.900 1.00 66.69 167 ASN A CA 1
ATOM 1317 C C . ASN A 1 167 ? 14.097 16.219 -11.929 1.00 66.69 167 ASN A C 1
ATOM 1319 O O . ASN A 1 167 ? 12.967 15.825 -11.647 1.00 66.69 167 ASN A O 1
ATOM 1323 N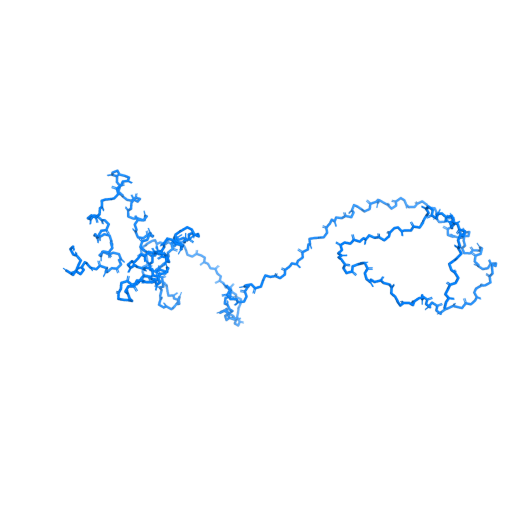 N . VAL A 1 168 ? 14.646 15.901 -13.101 1.00 81.12 168 VAL A N 1
ATOM 1324 C CA . VAL A 1 168 ? 13.967 15.046 -14.085 1.00 81.12 168 VAL A CA 1
ATOM 1325 C C . VAL A 1 168 ? 14.928 13.984 -14.583 1.00 81.12 168 VAL A C 1
ATOM 1327 O O . VAL A 1 168 ? 15.848 14.259 -15.349 1.00 81.12 168 VAL A O 1
ATOM 1330 N N . MET A 1 169 ? 14.671 12.756 -14.150 1.00 86.56 169 MET A N 1
ATOM 1331 C CA . MET A 1 169 ? 15.392 11.577 -14.601 1.00 86.56 169 MET A CA 1
ATOM 1332 C C . MET A 1 169 ? 15.054 11.272 -16.061 1.00 86.56 169 MET A C 1
ATOM 1334 O O . MET A 1 169 ? 13.889 11.243 -16.466 1.00 86.56 169 MET A O 1
ATOM 1338 N N . THR A 1 170 ? 16.084 11.030 -16.862 1.00 89.38 170 THR A N 1
ATOM 1339 C CA . THR A 1 170 ? 15.933 10.605 -18.253 1.00 89.38 170 THR A CA 1
ATOM 1340 C C . THR A 1 170 ? 15.544 9.128 -18.343 1.00 89.38 170 THR A C 1
ATOM 1342 O O . THR A 1 170 ? 15.750 8.347 -17.416 1.00 89.38 170 THR A O 1
ATOM 1345 N N . LEU A 1 171 ? 15.019 8.704 -19.498 1.00 89.12 171 LEU A N 1
ATOM 1346 C CA . LEU A 1 171 ? 14.678 7.292 -19.718 1.00 89.12 171 LEU A CA 1
ATOM 1347 C C . LEU A 1 171 ? 15.897 6.364 -19.606 1.00 89.12 171 LEU A C 1
ATOM 1349 O O . LEU A 1 171 ? 15.760 5.259 -19.098 1.00 89.12 171 LEU A O 1
ATOM 1353 N N . ALA A 1 172 ? 17.076 6.807 -20.051 1.00 88.62 172 ALA A N 1
ATOM 1354 C CA . ALA A 1 172 ? 18.301 6.012 -19.958 1.00 88.62 172 ALA A CA 1
ATOM 1355 C C . ALA A 1 172 ? 18.753 5.835 -18.499 1.00 88.62 172 ALA A C 1
ATOM 1357 O O . ALA A 1 172 ? 19.126 4.739 -18.093 1.00 88.62 172 ALA A O 1
ATOM 1358 N N . GLU A 1 173 ? 18.655 6.892 -17.691 1.00 88.94 173 GLU A N 1
ATOM 1359 C CA . GLU A 1 173 ? 18.956 6.819 -16.258 1.00 88.94 173 GLU A CA 1
ATOM 1360 C C . GLU A 1 173 ? 17.948 5.934 -15.519 1.00 88.94 173 GLU A C 1
ATOM 1362 O O . GLU A 1 173 ? 18.345 5.132 -14.679 1.00 88.94 173 GLU A O 1
ATOM 1367 N N . ALA A 1 174 ? 16.660 6.012 -15.868 1.00 90.69 174 ALA A N 1
ATOM 1368 C CA . ALA A 1 174 ? 15.642 5.128 -15.306 1.00 90.69 174 ALA A CA 1
ATOM 1369 C C . ALA A 1 174 ? 15.896 3.653 -15.673 1.00 90.69 174 ALA A C 1
ATOM 1371 O O . ALA A 1 174 ? 15.779 2.777 -14.816 1.00 90.69 174 ALA A O 1
ATOM 1372 N N . GLU A 1 175 ? 16.296 3.367 -16.920 1.00 90.88 175 GLU A N 1
ATOM 1373 C CA . GLU A 1 175 ? 16.718 2.024 -17.346 1.00 90.88 175 GLU A CA 1
ATOM 1374 C C . GLU A 1 175 ? 17.903 1.518 -16.498 1.00 90.88 175 GLU A C 1
ATOM 1376 O O . GLU A 1 175 ? 17.871 0.383 -16.014 1.00 90.88 175 GLU A O 1
ATOM 1381 N N . ASP A 1 176 ? 18.904 2.364 -16.243 1.00 90.12 176 ASP A N 1
ATOM 1382 C CA . ASP A 1 176 ? 20.052 2.033 -15.392 1.00 90.12 176 ASP A CA 1
ATOM 1383 C C . ASP A 1 176 ? 19.655 1.787 -13.930 1.00 90.12 176 ASP A C 1
ATOM 1385 O O . ASP A 1 176 ? 20.181 0.873 -13.287 1.00 90.12 176 ASP A O 1
ATOM 1389 N N . VAL A 1 177 ? 18.730 2.583 -13.388 1.00 90.75 177 VAL A N 1
ATOM 1390 C CA . VAL A 1 177 ? 18.198 2.406 -12.029 1.00 90.75 177 VAL A CA 1
ATOM 1391 C C . VAL A 1 177 ? 17.475 1.069 -11.917 1.00 90.75 177 VAL A C 1
ATOM 1393 O O . VAL A 1 177 ? 17.743 0.306 -10.987 1.00 90.75 177 VAL A O 1
ATOM 1396 N N . PHE A 1 178 ? 16.620 0.734 -12.884 1.00 92.44 178 PHE A N 1
ATOM 1397 C CA . PHE A 1 178 ? 15.913 -0.543 -12.907 1.00 92.44 178 PHE A CA 1
ATOM 1398 C C . PHE A 1 178 ? 16.853 -1.740 -13.071 1.00 92.44 178 PHE A C 1
ATOM 1400 O O . PHE A 1 178 ? 16.662 -2.761 -12.406 1.00 92.44 178 PHE A O 1
ATOM 1407 N N . ALA A 1 179 ? 17.896 -1.623 -13.891 1.00 90.81 179 ALA A N 1
ATOM 1408 C CA . ALA A 1 179 ? 18.903 -2.670 -14.024 1.00 90.81 179 ALA A CA 1
ATOM 1409 C C . ALA A 1 179 ? 19.677 -2.883 -12.714 1.00 90.81 179 ALA A C 1
ATOM 1411 O O . ALA A 1 179 ? 19.867 -4.023 -12.294 1.00 90.81 179 ALA A O 1
ATOM 1412 N N . LYS A 1 180 ? 20.088 -1.797 -12.043 1.00 88.94 180 LYS A N 1
ATOM 1413 C CA . LYS A 1 180 ? 20.895 -1.854 -10.812 1.00 88.94 180 LYS A CA 1
ATOM 1414 C C . LYS A 1 180 ? 20.097 -2.284 -9.582 1.00 88.94 180 LYS A C 1
ATOM 1416 O O . LYS A 1 180 ? 20.593 -3.091 -8.806 1.00 88.94 180 LYS A O 1
ATOM 1421 N N . ARG A 1 181 ? 18.893 -1.737 -9.382 1.00 87.50 181 ARG A N 1
ATOM 1422 C CA . ARG A 1 181 ? 18.099 -1.942 -8.154 1.00 87.50 181 ARG A CA 1
ATOM 1423 C C . ARG A 1 181 ? 17.120 -3.107 -8.242 1.00 87.50 181 ARG A C 1
ATOM 1425 O O . ARG A 1 181 ? 16.857 -3.752 -7.233 1.00 87.50 181 ARG A O 1
ATOM 1432 N N . LEU A 1 182 ? 16.590 -3.375 -9.436 1.00 88.69 182 LEU A N 1
ATOM 1433 C CA . LEU A 1 182 ? 15.521 -4.357 -9.646 1.00 88.69 182 LEU A CA 1
ATOM 1434 C C . LEU A 1 182 ? 15.933 -5.528 -10.550 1.00 88.69 182 LEU A C 1
ATOM 1436 O O . LEU A 1 182 ? 15.111 -6.418 -10.783 1.00 88.69 182 LEU A O 1
ATOM 1440 N N . GLY A 1 183 ? 17.162 -5.535 -11.082 1.00 88.06 183 GLY A N 1
ATOM 1441 C CA . GLY A 1 183 ? 17.654 -6.574 -11.995 1.00 88.06 183 GLY A CA 1
ATOM 1442 C C . GLY A 1 183 ? 16.885 -6.643 -13.319 1.00 88.06 183 GLY A C 1
ATOM 1443 O O . GLY A 1 183 ? 16.825 -7.694 -13.956 1.00 88.06 183 GLY A O 1
ATOM 1444 N N . MET A 1 184 ? 16.226 -5.552 -13.718 1.00 86.62 184 MET A N 1
ATOM 1445 C CA . MET A 1 184 ? 15.408 -5.522 -14.928 1.00 86.62 184 MET A CA 1
ATOM 1446 C C . MET A 1 184 ? 16.269 -5.167 -16.135 1.00 86.62 184 MET A C 1
ATOM 1448 O O . MET A 1 184 ? 16.831 -4.079 -16.217 1.00 86.62 184 MET A O 1
ATOM 1452 N N . HIS A 1 185 ? 16.335 -6.080 -17.102 1.00 82.50 185 HIS A N 1
ATOM 1453 C CA . HIS A 1 185 ? 17.098 -5.882 -18.329 1.00 82.50 185 HIS A CA 1
ATOM 1454 C C . HIS A 1 185 ? 16.180 -5.717 -19.534 1.00 82.50 185 HIS A C 1
ATOM 1456 O O . HIS A 1 185 ? 15.160 -6.397 -19.679 1.00 82.50 185 HIS A O 1
ATOM 1462 N N . LYS A 1 186 ? 16.578 -4.825 -20.441 1.00 75.44 186 LYS A N 1
ATOM 1463 C CA . LYS A 1 186 ? 15.881 -4.616 -21.704 1.00 75.44 186 LYS A CA 1
ATOM 1464 C C . LYS A 1 186 ? 15.944 -5.891 -22.536 1.00 75.44 186 LYS A C 1
ATOM 1466 O O . LYS A 1 186 ? 17.020 -6.377 -22.879 1.00 75.44 186 LYS A O 1
ATOM 1471 N N . THR A 1 187 ? 14.783 -6.425 -22.889 1.00 71.19 187 THR A N 1
ATOM 1472 C CA . THR A 1 187 ? 14.701 -7.507 -23.866 1.00 71.19 187 THR A CA 1
ATOM 1473 C C . THR A 1 187 ? 14.787 -6.920 -25.278 1.00 71.19 187 THR A C 1
ATOM 1475 O O . THR A 1 187 ? 14.098 -5.942 -25.578 1.00 71.19 187 THR A O 1
ATOM 1478 N N . PRO A 1 188 ? 15.584 -7.515 -26.184 1.00 59.91 188 PRO A N 1
ATOM 1479 C CA . PRO A 1 188 ? 15.816 -6.985 -27.534 1.00 59.91 188 PRO A CA 1
ATOM 1480 C C . PRO A 1 188 ? 14.573 -7.008 -28.445 1.00 59.91 188 PRO A C 1
ATOM 1482 O O . PRO A 1 188 ? 14.623 -6.512 -29.565 1.00 59.91 188 PRO A O 1
ATOM 1485 N N . LEU A 1 189 ? 13.459 -7.574 -27.973 1.00 59.12 189 LEU A N 1
ATOM 1486 C CA . LEU A 1 189 ? 12.187 -7.704 -28.689 1.00 59.12 189 LEU A CA 1
ATOM 1487 C C . LEU A 1 189 ? 11.295 -6.449 -28.623 1.00 59.12 189 LEU A C 1
ATOM 1489 O O . LEU A 1 189 ? 10.266 -6.419 -29.287 1.00 59.12 189 LEU A O 1
ATOM 1493 N N . ASN A 1 190 ? 11.666 -5.420 -27.851 1.00 53.94 190 ASN A N 1
ATOM 1494 C CA . ASN A 1 190 ? 10.990 -4.117 -27.852 1.00 53.94 190 ASN A CA 1
ATOM 1495 C C . ASN A 1 190 ? 11.837 -3.083 -28.609 1.00 53.94 190 ASN A C 1
ATOM 1497 O O . ASN A 1 190 ? 12.710 -2.442 -28.017 1.00 53.94 190 ASN A O 1
ATOM 1501 N N . ARG A 1 191 ? 11.571 -2.934 -29.909 1.00 44.69 191 ARG A N 1
ATOM 1502 C CA . ARG A 1 191 ? 11.914 -1.749 -30.704 1.00 44.69 191 ARG A CA 1
ATOM 1503 C C . ARG A 1 191 ? 10.637 -1.083 -31.181 1.00 44.69 191 ARG A C 1
ATOM 1505 O O . ARG A 1 191 ? 9.714 -1.837 -31.555 1.00 44.69 191 ARG A O 1
#

Sequence (191 aa):
MRRSSLRPRQIDVHARMRIIREEEDLDADDDGAGGSSQPHATFQQLVANLEARQQAGSQSKRRKKDIPIPVILSVPTYDTSVSADFDVPTSYVRFQALPRDEDSAGSESLGPESQDVEVDLDLEDMRWLRRHPKYGVDGDPRYQLSLERFGQMLDALEKASALLNPNVMTLAEAEDVFAKRLGMHKTPLNR

Radius of gyration: 35.87 Å; chains: 1; bounding box: 86×37×86 Å